Protein AF-A0A966XVJ7-F1 (afdb_monomer)

Secondary structure (DSSP, 8-state):
-HHHHHHHHHHHHHHHH-TTS-HHHHHHHHHHHHHHHTS--SS-----------SS--STTEEEEEE-TTS-EEETTTTEEPPTT-EEEE-TT--EEEEEEEETTEEEEEEEEETTSPPPPP-SPPTT-TT-EEEEEEEEEEE-SSTTTT-EEEEEE-SHHHHHHHHHHHHHHHHHHHH-TT--EEEEEEEEEEEEETTTEEEEEEEEEEEEEE-SS---------------------------------

Radius of gyration: 26.5 Å; Cα contacts (8 Å, |Δi|>4): 343; chains: 1; bounding box: 61×91×73 Å

Nearest PDB structures (foldseek):
  8gw5-assembly1_A-2  TM=2.729E-01  e=1.015E-01  Staphylococcus aureus subsp. aureus ED98
  7r4w-assembly1_A  TM=3.290E-01  e=3.419E-01  Fervidobacterium gondwanense
  7f5y-assembly1_B-2  TM=2.529E-01  e=7.006E-01  Mycobacterium tuberculosis H37Rv
  2fxq-assembly1_A-2  TM=2.104E-01  e=5.618E-01  Thermus aquaticus
  4ubf-assembly2_D  TM=2.426E-01  e=1.694E+00  Homo sapiens

Sequence (250 aa):
MIAGAVINALATAIAEATGKLSEQKKIAAIAYAGRVIGEHHAQDEVQSNQIKLESAAGPAGIVILKMDRTGHWVFGADQTEVEDGSTWAVNPFSFVHGFIAWGDGEVLGEKMASVSSPLPELDAAPPGAKKGWETQVGMSLKCMSGEDEGMEARFTTTSVGGKRAVQELAVAIAAQVDKDQGAPVPIVTLGQEHYQHKSYGRIFTPAFGVVEWVSLTAEAAPAAVEAPAAATPPNAPDAPAAGRRRRAAA

Mean predicted aligned error: 16.03 Å

Structure (mmCIF, N/CA/C/O backbone):
data_AF-A0A966XVJ7-F1
#
_entry.id   AF-A0A966XVJ7-F1
#
loop_
_atom_site.group_PDB
_atom_site.id
_atom_site.type_symbol
_atom_site.label_atom_id
_atom_site.label_alt_id
_atom_site.label_comp_id
_atom_site.label_asym_id
_atom_site.label_entity_id
_atom_site.label_seq_id
_atom_site.pdbx_PDB_ins_code
_atom_site.Cartn_x
_atom_site.Cartn_y
_atom_site.Cartn_z
_atom_site.occupancy
_atom_site.B_iso_or_equiv
_atom_site.auth_seq_id
_atom_site.auth_comp_id
_atom_site.auth_asym_id
_atom_site.auth_atom_id
_atom_site.pdbx_PDB_model_num
ATOM 1 N N . MET A 1 1 ? -2.100 34.723 -4.823 1.00 41.56 1 MET A N 1
ATOM 2 C CA . MET A 1 1 ? -2.900 34.306 -6.001 1.00 41.56 1 MET A CA 1
ATOM 3 C C . MET A 1 1 ? -2.642 32.863 -6.460 1.00 41.56 1 MET A C 1
ATOM 5 O O . MET A 1 1 ? -3.463 32.347 -7.200 1.00 41.56 1 MET A O 1
ATOM 9 N N . ILE A 1 2 ? -1.584 32.180 -5.992 1.00 41.50 2 ILE A N 1
ATOM 10 C CA . ILE A 1 2 ? -1.228 30.808 -6.422 1.00 41.50 2 ILE A CA 1
ATOM 11 C C . ILE A 1 2 ? -2.138 29.728 -5.793 1.00 41.50 2 ILE A C 1
ATOM 13 O O . ILE A 1 2 ? -2.476 28.753 -6.454 1.00 41.50 2 ILE A O 1
ATOM 17 N N . ALA A 1 3 ? -2.643 29.945 -4.571 1.00 37.38 3 ALA A N 1
ATOM 18 C CA . ALA A 1 3 ? -3.522 28.993 -3.879 1.00 37.38 3 ALA A CA 1
ATOM 19 C C . ALA A 1 3 ? -4.853 28.716 -4.615 1.00 37.38 3 ALA A C 1
ATOM 21 O O . ALA A 1 3 ? -5.309 27.580 -4.655 1.00 37.38 3 ALA A O 1
ATOM 22 N N . GLY A 1 4 ? -5.453 29.725 -5.260 1.00 30.88 4 GLY A N 1
ATOM 23 C CA . GLY A 1 4 ? -6.735 29.560 -5.962 1.00 30.88 4 GLY A CA 1
ATOM 24 C C . GLY A 1 4 ? -6.642 28.723 -7.244 1.00 30.88 4 GLY A C 1
ATOM 25 O O . GLY A 1 4 ? -7.579 28.005 -7.580 1.00 30.88 4 GLY A O 1
ATOM 26 N N . ALA A 1 5 ? -5.501 28.772 -7.939 1.00 39.16 5 ALA A N 1
ATOM 27 C CA . ALA A 1 5 ? -5.281 28.006 -9.166 1.00 39.16 5 ALA A CA 1
ATOM 28 C C . ALA A 1 5 ? -5.022 26.517 -8.878 1.00 39.16 5 ALA A C 1
ATOM 30 O O . ALA A 1 5 ? -5.528 25.656 -9.594 1.00 39.16 5 ALA A O 1
ATOM 31 N N . VAL A 1 6 ? -4.303 26.217 -7.791 1.00 42.16 6 VAL A N 1
ATOM 32 C CA . VAL A 1 6 ? -4.022 24.842 -7.346 1.00 42.16 6 VAL A CA 1
ATOM 33 C C . VAL A 1 6 ? -5.297 24.154 -6.846 1.00 42.16 6 VAL A C 1
ATOM 35 O O . VAL A 1 6 ? -5.549 23.006 -7.202 1.00 42.16 6 VAL A O 1
ATOM 38 N N . ILE A 1 7 ? -6.155 24.876 -6.115 1.00 43.59 7 ILE A N 1
ATOM 39 C CA . ILE A 1 7 ? -7.454 24.359 -5.653 1.00 43.59 7 ILE A CA 1
ATOM 40 C C . ILE A 1 7 ? -8.378 24.040 -6.841 1.00 43.59 7 ILE A C 1
ATOM 42 O O . ILE A 1 7 ? -8.997 22.978 -6.862 1.00 43.59 7 ILE A O 1
ATOM 46 N N . ASN A 1 8 ? -8.425 24.898 -7.868 1.00 39.88 8 ASN A N 1
ATOM 47 C CA . ASN A 1 8 ? -9.234 24.644 -9.068 1.00 39.88 8 ASN A CA 1
ATOM 48 C C . ASN A 1 8 ? -8.703 23.481 -9.924 1.00 39.88 8 ASN A C 1
ATOM 50 O O . ASN A 1 8 ? -9.496 22.717 -10.477 1.00 39.88 8 ASN A O 1
ATOM 54 N N . ALA A 1 9 ? -7.381 23.314 -10.027 1.00 44.97 9 ALA A N 1
ATOM 55 C CA . ALA A 1 9 ? -6.779 22.207 -10.771 1.00 44.97 9 ALA A CA 1
ATOM 56 C C . ALA A 1 9 ? -7.036 20.851 -10.087 1.00 44.97 9 ALA A C 1
ATOM 58 O O . ALA A 1 9 ? -7.411 19.886 -10.753 1.00 44.97 9 ALA A O 1
ATOM 59 N N . LEU A 1 10 ? -6.932 20.799 -8.754 1.00 44.16 10 LEU A N 1
ATOM 60 C CA . LEU A 1 10 ? -7.240 19.601 -7.968 1.00 44.16 10 LEU A CA 1
ATOM 61 C C . LEU A 1 10 ? -8.744 19.268 -8.005 1.00 44.16 10 LEU A C 1
ATOM 63 O O . LEU A 1 10 ? -9.119 18.107 -8.153 1.00 44.16 10 LEU A O 1
ATOM 67 N N . ALA A 1 11 ? -9.610 20.289 -7.956 1.00 44.88 11 ALA A N 1
ATOM 68 C CA . ALA A 1 11 ? -11.060 20.129 -8.088 1.00 44.88 11 ALA A CA 1
ATOM 69 C C . ALA A 1 11 ? -11.467 19.565 -9.461 1.00 44.88 11 ALA A C 1
ATOM 71 O O . ALA A 1 11 ? -12.365 18.727 -9.543 1.00 44.88 11 ALA A O 1
ATOM 72 N N . THR A 1 12 ? -10.775 19.976 -10.528 1.00 47.06 12 THR A N 1
ATOM 73 C CA . THR A 1 12 ? -11.021 19.482 -11.892 1.00 47.06 12 THR A CA 1
ATOM 74 C C . THR A 1 12 ? -10.560 18.029 -12.044 1.00 47.06 12 THR A C 1
ATOM 76 O O . THR A 1 12 ? -11.317 17.203 -12.548 1.00 47.06 12 THR A O 1
ATOM 79 N N . ALA A 1 13 ? -9.386 17.678 -11.506 1.00 47.84 13 ALA A N 1
ATOM 80 C CA . ALA A 1 13 ? -8.859 16.311 -11.544 1.00 47.84 13 ALA A CA 1
ATOM 81 C C . ALA A 1 13 ? -9.715 15.313 -10.736 1.00 47.84 13 ALA A C 1
ATOM 83 O O . ALA A 1 13 ? -9.946 14.185 -11.172 1.00 47.84 13 ALA A O 1
ATOM 84 N N . ILE A 1 14 ? -10.250 15.732 -9.583 1.00 46.00 14 ILE A N 1
ATOM 85 C CA . ILE A 1 14 ? -11.166 14.911 -8.774 1.00 46.00 14 ILE A CA 1
ATOM 86 C C . ILE A 1 14 ? -12.531 14.768 -9.469 1.00 46.00 14 ILE A C 1
ATOM 88 O O . ILE A 1 14 ? -13.118 13.683 -9.447 1.00 46.00 14 ILE A O 1
ATOM 92 N N . ALA A 1 15 ? -13.031 15.819 -10.130 1.00 46.06 15 ALA A N 1
ATOM 93 C CA . ALA A 1 15 ? -14.283 15.774 -10.888 1.00 46.06 15 ALA A CA 1
ATOM 94 C C . ALA A 1 15 ? -14.194 14.877 -12.137 1.00 46.06 15 ALA A C 1
ATOM 96 O O . ALA A 1 15 ? -15.144 14.146 -12.422 1.00 46.06 15 ALA A O 1
ATOM 97 N N . GLU A 1 16 ? -13.057 14.879 -12.840 1.00 50.81 16 GLU A N 1
ATOM 98 C CA . GLU A 1 16 ? -12.793 13.985 -13.977 1.00 50.81 16 GLU A CA 1
ATOM 99 C C . GLU A 1 16 ? -12.610 12.523 -13.538 1.00 50.81 16 GLU A C 1
ATOM 101 O O . GLU A 1 16 ? -13.075 11.609 -14.221 1.00 50.81 16 GLU A O 1
ATOM 106 N N . ALA A 1 17 ? -12.025 12.282 -12.359 1.00 44.97 17 ALA A N 1
ATOM 107 C CA . ALA A 1 17 ? -11.869 10.939 -11.795 1.00 44.97 17 ALA A CA 1
ATOM 108 C C . ALA A 1 17 ? -13.174 10.350 -11.214 1.00 44.97 17 ALA A C 1
ATOM 110 O O . ALA A 1 17 ? -13.291 9.133 -11.062 1.00 44.97 17 ALA A O 1
ATOM 111 N N . THR A 1 18 ? -14.179 11.182 -10.908 1.00 53.44 18 THR A N 1
ATOM 112 C CA . THR A 1 18 ? -15.426 10.768 -10.237 1.00 53.44 18 THR A CA 1
ATOM 113 C C . THR A 1 18 ? -16.676 11.088 -11.061 1.00 53.44 18 THR A C 1
ATOM 115 O O . THR A 1 18 ? -17.601 11.767 -10.616 1.00 53.44 18 THR A O 1
ATOM 118 N N . GLY A 1 19 ? -16.776 10.513 -12.262 1.00 44.00 19 GLY A N 1
ATOM 119 C CA . GLY A 1 19 ? -17.915 10.688 -13.182 1.00 44.00 19 GLY A CA 1
ATOM 120 C C . GLY A 1 19 ? -19.303 10.221 -12.689 1.00 44.00 19 GLY A C 1
ATOM 121 O O . GLY A 1 19 ? -20.222 10.113 -13.496 1.00 44.00 19 GLY A O 1
ATOM 122 N N . LYS A 1 20 ? -19.485 9.907 -11.397 1.00 49.31 20 LYS A N 1
ATOM 123 C CA . LYS A 1 20 ? -20.753 9.429 -10.807 1.00 49.31 20 LYS A CA 1
ATOM 124 C C . LYS A 1 20 ? -21.111 10.030 -9.437 1.00 49.31 20 LYS A C 1
ATOM 126 O O . LYS A 1 20 ? -22.100 9.601 -8.845 1.00 49.31 20 LYS A O 1
ATOM 131 N N . LEU A 1 21 ? -20.356 10.998 -8.909 1.00 55.16 21 LEU A N 1
ATOM 132 C CA . LEU A 1 21 ? -20.742 11.681 -7.665 1.00 55.16 21 LEU A CA 1
ATOM 133 C C . LEU A 1 21 ? -21.692 12.850 -7.953 1.00 55.16 21 LEU A C 1
ATOM 135 O O . LEU A 1 21 ? -21.481 13.619 -8.890 1.00 55.16 21 LEU A O 1
ATOM 139 N N . SER A 1 22 ? -22.731 12.998 -7.128 1.00 57.25 22 SER A N 1
ATOM 140 C CA . SER A 1 22 ? -23.606 14.171 -7.169 1.00 57.25 22 SER A CA 1
ATOM 141 C C . SER A 1 22 ? -22.822 15.445 -6.830 1.00 57.25 22 SER A C 1
ATOM 143 O O . SER A 1 22 ? -21.887 15.409 -6.032 1.00 57.25 22 SER A O 1
ATOM 145 N N . GLU A 1 23 ? -23.217 16.582 -7.410 1.00 49.94 23 GLU A N 1
ATOM 146 C CA . GLU A 1 23 ? -22.559 17.891 -7.219 1.00 49.94 23 GLU A CA 1
ATOM 147 C C . GLU A 1 23 ? -22.347 18.256 -5.740 1.00 49.94 23 GLU A C 1
ATOM 149 O O . GLU A 1 23 ? -21.290 18.746 -5.356 1.00 49.94 23 GLU A O 1
ATOM 154 N N . GLN A 1 24 ? -23.299 17.908 -4.870 1.00 48.38 24 GLN A N 1
ATOM 155 C CA . GLN A 1 24 ? -23.179 18.138 -3.427 1.00 48.38 24 GLN A CA 1
ATOM 156 C C . GLN A 1 24 ? -22.035 17.342 -2.772 1.00 48.38 24 GLN A C 1
ATOM 158 O O . GLN A 1 24 ? -21.384 17.854 -1.865 1.00 48.38 24 GLN A O 1
ATOM 163 N N . LYS A 1 25 ? -21.739 16.125 -3.250 1.00 51.84 25 LYS A N 1
ATOM 164 C CA . LYS A 1 25 ? -20.626 15.304 -2.741 1.00 51.84 25 LYS A CA 1
ATOM 165 C C . LYS A 1 25 ? -19.267 15.808 -3.230 1.00 51.84 25 LYS A C 1
ATOM 167 O O . LYS A 1 25 ? -18.288 15.713 -2.500 1.00 51.84 25 LYS A O 1
ATOM 172 N N . LYS A 1 26 ? -19.213 16.399 -4.429 1.00 50.34 26 LYS A N 1
ATOM 173 C CA . LYS A 1 26 ? -18.002 17.059 -4.941 1.00 50.34 26 LYS A CA 1
ATOM 174 C C . LYS A 1 26 ? -17.661 18.302 -4.116 1.00 50.34 26 LYS A C 1
ATOM 176 O O . LYS A 1 26 ? -16.515 18.475 -3.721 1.00 50.34 26 LYS A O 1
ATOM 181 N N . ILE A 1 27 ? -18.667 19.123 -3.798 1.00 50.28 27 ILE A N 1
ATOM 182 C CA . ILE A 1 27 ? -18.504 20.327 -2.967 1.00 50.28 27 ILE A CA 1
ATOM 183 C C . ILE A 1 27 ? -18.030 19.961 -1.550 1.00 50.28 27 ILE A C 1
ATOM 185 O O . ILE A 1 27 ? -17.134 20.618 -1.024 1.00 50.28 27 ILE A O 1
ATOM 189 N N . ALA A 1 28 ? -18.574 18.893 -0.955 1.00 49.31 28 ALA A N 1
ATOM 190 C CA . ALA A 1 28 ? -18.150 18.407 0.360 1.00 49.31 28 ALA A CA 1
ATOM 191 C C . ALA A 1 28 ? -16.689 17.916 0.369 1.00 49.31 28 ALA A C 1
ATOM 193 O O . ALA A 1 28 ? -15.919 18.324 1.237 1.00 49.31 28 ALA A O 1
ATOM 194 N N . ALA A 1 29 ? -16.277 17.136 -0.638 1.00 47.84 29 ALA A N 1
ATOM 195 C CA . ALA A 1 29 ? -14.898 16.656 -0.770 1.00 47.84 29 ALA A CA 1
ATOM 196 C C . ALA A 1 29 ? -13.885 17.806 -0.943 1.00 47.84 29 ALA A C 1
ATOM 198 O O . ALA A 1 29 ? -12.810 17.790 -0.343 1.00 47.84 29 ALA A O 1
ATOM 199 N N . ILE A 1 30 ? -14.246 18.840 -1.713 1.00 52.28 30 ILE A N 1
ATOM 200 C CA . ILE A 1 30 ? -13.418 20.041 -1.906 1.00 52.28 30 ILE A CA 1
ATOM 201 C C . ILE A 1 30 ? -13.303 20.846 -0.601 1.00 52.28 30 ILE A C 1
ATOM 203 O O . ILE A 1 30 ? -12.211 21.285 -0.238 1.00 52.28 30 ILE A O 1
ATOM 207 N N . ALA A 1 31 ? -14.409 21.022 0.130 1.00 44.44 31 ALA A N 1
ATOM 208 C CA . ALA A 1 31 ? 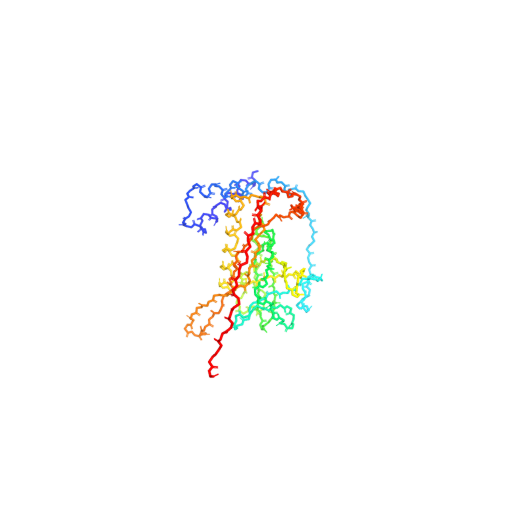-14.418 21.742 1.402 1.00 44.44 31 ALA A CA 1
ATOM 209 C C . ALA A 1 31 ? -13.621 21.013 2.500 1.00 44.44 31 ALA A C 1
ATOM 211 O O . ALA A 1 31 ? -12.942 21.660 3.298 1.00 44.44 31 ALA A O 1
ATOM 212 N N . TYR A 1 32 ? -13.667 19.677 2.519 1.00 47.81 32 TYR A N 1
ATOM 213 C CA . TYR A 1 32 ? -12.896 18.849 3.445 1.00 47.81 32 TYR A CA 1
ATOM 214 C C . TYR A 1 32 ? -11.388 18.922 3.153 1.00 47.81 32 TYR A C 1
ATOM 216 O O . TYR A 1 32 ? -10.607 19.240 4.050 1.00 47.81 32 TYR A O 1
ATOM 224 N N . ALA A 1 33 ? -10.980 18.759 1.888 1.00 48.75 33 ALA A N 1
ATOM 225 C CA . ALA A 1 33 ? -9.581 18.900 1.476 1.00 48.75 33 ALA A CA 1
ATOM 226 C C . ALA A 1 33 ? -9.012 20.292 1.812 1.00 48.75 33 ALA A C 1
ATOM 228 O O . ALA A 1 33 ? -7.888 20.406 2.294 1.00 48.75 33 ALA A O 1
ATOM 229 N N . GLY A 1 34 ? -9.807 21.354 1.634 1.00 38.69 34 GLY A N 1
ATOM 230 C CA . GLY A 1 34 ? -9.413 22.716 2.002 1.00 38.69 34 GLY A CA 1
ATOM 231 C C . GLY A 1 34 ? -9.230 22.936 3.510 1.00 38.69 34 GLY A C 1
ATOM 232 O O . GLY A 1 34 ? -8.365 23.715 3.902 1.00 38.69 34 GLY A O 1
ATOM 233 N N . ARG A 1 35 ? -10.004 22.245 4.361 1.00 39.25 35 ARG A N 1
ATOM 234 C CA . ARG A 1 35 ? -9.901 22.352 5.827 1.00 39.25 35 ARG A CA 1
ATOM 235 C C . ARG A 1 35 ? -8.673 21.612 6.371 1.00 39.25 35 ARG A C 1
ATOM 237 O O . ARG A 1 35 ? -7.982 22.160 7.219 1.00 39.25 35 ARG A O 1
ATOM 244 N N . VAL A 1 36 ? -8.358 20.431 5.836 1.00 38.91 36 VAL A N 1
ATOM 245 C CA . VAL A 1 36 ? -7.202 19.615 6.266 1.00 38.91 36 VAL A CA 1
ATOM 246 C C . VAL A 1 36 ? -5.858 20.272 5.909 1.00 38.91 36 VAL A C 1
ATOM 248 O O . VAL A 1 36 ? -4.889 20.152 6.652 1.00 38.91 36 VAL A O 1
ATOM 251 N N . ILE A 1 37 ? -5.798 21.038 4.813 1.00 43.53 37 ILE A N 1
ATOM 252 C CA . ILE A 1 37 ? -4.587 21.772 4.394 1.00 43.53 37 ILE A CA 1
ATOM 253 C C . ILE A 1 37 ? -4.315 23.005 5.288 1.00 43.53 37 ILE A C 1
ATOM 255 O O . ILE A 1 37 ? -3.180 23.474 5.365 1.00 43.53 37 ILE A O 1
ATOM 259 N N . GLY A 1 38 ? -5.330 23.527 5.988 1.00 32.88 38 GLY A N 1
ATOM 260 C CA . GLY A 1 38 ? -5.234 24.760 6.778 1.00 32.88 38 GLY A CA 1
ATOM 261 C C . GLY A 1 38 ? -4.523 24.642 8.133 1.00 32.88 38 GLY A C 1
ATOM 262 O O . GLY A 1 38 ? -4.110 25.668 8.666 1.00 32.88 38 GLY A O 1
ATOM 263 N N . GLU A 1 39 ? -4.353 23.435 8.682 1.00 34.16 39 GLU A N 1
ATOM 264 C CA . GLU A 1 39 ? -3.853 23.240 10.060 1.00 34.16 39 GLU A CA 1
ATOM 265 C C . GLU A 1 39 ? -2.431 22.660 10.164 1.00 34.16 39 GLU A C 1
ATOM 267 O O . GLU A 1 39 ? -1.855 22.677 11.246 1.00 34.16 39 GLU A O 1
ATOM 272 N N . HIS A 1 40 ? -1.804 22.240 9.059 1.00 35.41 40 HIS A N 1
ATOM 273 C CA . HIS A 1 40 ? -0.463 21.623 9.078 1.00 35.41 40 HIS A CA 1
ATOM 274 C C . HIS A 1 40 ? 0.646 22.450 8.407 1.00 35.41 40 HIS A C 1
ATOM 276 O O . HIS A 1 40 ? 1.717 21.937 8.088 1.00 35.41 40 HIS A O 1
ATOM 282 N N . HIS A 1 41 ? 0.433 23.753 8.212 1.00 34.84 41 HIS A N 1
ATOM 283 C CA . HIS A 1 41 ? 1.421 24.631 7.582 1.00 34.84 41 HIS A CA 1
ATOM 284 C C . HIS A 1 41 ? 2.482 25.147 8.579 1.00 34.84 41 HIS A C 1
ATOM 286 O O . HIS A 1 41 ? 2.665 26.352 8.731 1.00 34.84 41 HIS A O 1
ATOM 292 N N . ALA A 1 42 ? 3.189 24.242 9.258 1.00 33.16 42 ALA A N 1
ATOM 293 C CA . ALA A 1 42 ? 4.476 24.519 9.896 1.00 33.16 42 ALA A CA 1
ATOM 294 C C . ALA A 1 42 ? 5.229 23.203 10.149 1.00 33.16 42 ALA A C 1
ATOM 296 O O . ALA A 1 42 ? 4.709 22.341 10.846 1.00 33.16 42 ALA A O 1
ATOM 297 N N . GLN A 1 43 ? 6.465 23.125 9.639 1.00 30.22 43 GLN A N 1
ATOM 298 C CA . GLN A 1 43 ? 7.474 22.070 9.858 1.00 30.22 43 GLN A CA 1
ATOM 299 C C . GLN A 1 43 ? 7.326 20.822 8.973 1.00 30.22 43 GLN A C 1
ATOM 301 O O . GLN A 1 43 ? 6.654 19.860 9.313 1.00 30.22 43 GLN A O 1
ATOM 306 N N . ASP A 1 44 ? 7.950 20.848 7.795 1.00 28.58 44 ASP A N 1
ATOM 307 C CA . ASP A 1 44 ? 9.275 20.237 7.621 1.00 28.58 44 ASP A CA 1
ATOM 308 C C . ASP A 1 44 ? 9.697 20.343 6.152 1.00 28.58 44 ASP A C 1
ATOM 310 O O . ASP A 1 44 ? 9.189 19.673 5.254 1.00 28.58 44 ASP A O 1
ATOM 314 N N . GLU A 1 45 ? 10.636 21.254 5.915 1.00 28.03 45 GLU A N 1
ATOM 315 C CA . GLU A 1 45 ? 11.383 21.361 4.672 1.00 28.03 45 GLU A CA 1
ATOM 316 C C . GLU A 1 45 ? 12.728 20.649 4.876 1.00 28.03 45 GLU A C 1
ATOM 318 O O . GLU A 1 45 ? 13.362 20.801 5.920 1.00 28.03 45 GLU A O 1
ATOM 323 N N . VAL A 1 46 ? 13.184 19.960 3.826 1.00 30.45 46 VAL A N 1
ATOM 324 C CA . VAL A 1 46 ? 14.516 19.355 3.642 1.00 30.45 46 VAL A CA 1
ATOM 325 C C . VAL A 1 46 ? 14.702 17.952 4.238 1.00 30.45 46 VAL A C 1
ATOM 327 O O . VAL A 1 46 ? 14.902 17.786 5.431 1.00 30.45 46 VAL A O 1
ATOM 330 N N . GLN A 1 47 ? 14.778 16.949 3.355 1.00 26.66 47 GLN A N 1
ATOM 331 C CA . GLN A 1 47 ? 15.973 16.107 3.149 1.00 26.66 47 GLN A CA 1
ATOM 332 C C . GLN A 1 47 ? 15.726 15.198 1.933 1.00 26.66 47 GLN A C 1
ATOM 334 O O . GLN A 1 47 ? 15.074 14.158 1.999 1.00 26.66 47 GLN A O 1
ATOM 339 N N . SER A 1 48 ? 16.257 15.641 0.796 1.00 31.20 48 SER A N 1
ATOM 340 C CA . SER A 1 48 ? 16.417 14.842 -0.413 1.00 31.20 48 SER A CA 1
ATOM 341 C C . SER A 1 48 ? 17.712 14.031 -0.338 1.00 31.20 48 SER A C 1
ATOM 343 O O . SER A 1 48 ? 18.736 14.559 0.092 1.00 31.20 48 SER A O 1
ATOM 345 N N . ASN A 1 49 ? 17.659 12.833 -0.926 1.00 26.31 49 ASN A N 1
ATOM 346 C CA . ASN A 1 49 ? 18.741 12.054 -1.548 1.00 26.31 49 ASN A CA 1
ATOM 347 C C . ASN A 1 49 ? 19.247 10.782 -0.839 1.00 26.31 49 ASN A C 1
ATOM 349 O O . ASN A 1 49 ? 19.806 10.808 0.248 1.00 26.31 49 ASN A O 1
ATOM 353 N N . GLN A 1 50 ? 19.188 9.715 -1.652 1.00 31.44 50 GLN A N 1
ATOM 354 C CA . GLN A 1 50 ? 19.954 8.462 -1.653 1.00 31.44 50 GLN A CA 1
ATOM 355 C C . GLN A 1 50 ? 19.560 7.363 -0.659 1.00 31.44 50 GLN A C 1
ATOM 357 O O . GLN A 1 50 ? 20.016 7.334 0.477 1.00 31.44 50 GLN A O 1
ATOM 362 N N . ILE A 1 51 ? 18.864 6.339 -1.173 1.00 38.06 51 ILE A N 1
ATOM 363 C CA . ILE A 1 51 ? 18.915 4.979 -0.620 1.00 38.06 51 ILE A CA 1
ATOM 364 C C . ILE A 1 51 ? 19.232 4.004 -1.759 1.00 38.06 51 ILE A C 1
ATOM 366 O O . ILE A 1 51 ? 18.475 3.859 -2.716 1.00 38.06 51 ILE A O 1
ATOM 370 N N . LYS A 1 52 ? 20.406 3.374 -1.651 1.00 28.41 52 LYS A N 1
ATOM 371 C CA . LYS A 1 52 ? 20.803 2.180 -2.403 1.00 28.41 52 LYS A CA 1
ATOM 372 C C . LYS A 1 52 ? 19.920 1.018 -1.947 1.00 28.41 52 LYS A C 1
ATOM 374 O O . LYS A 1 52 ? 19.845 0.765 -0.749 1.00 28.41 52 LYS A O 1
ATOM 379 N N . LEU A 1 53 ? 19.282 0.323 -2.884 1.00 37.91 53 LEU A N 1
ATOM 380 C CA . LEU A 1 53 ? 18.467 -0.852 -2.585 1.00 37.91 53 LEU A CA 1
ATOM 381 C C . LEU A 1 53 ? 19.354 -2.108 -2.564 1.00 37.91 53 LEU A C 1
ATOM 383 O O . LEU A 1 53 ? 19.569 -2.751 -3.585 1.00 37.91 53 LEU A O 1
ATOM 387 N N . GLU A 1 54 ? 19.859 -2.449 -1.383 1.00 35.16 54 GLU A N 1
ATOM 388 C CA . GLU A 1 54 ? 20.249 -3.815 -1.034 1.00 35.16 54 GLU A CA 1
ATOM 389 C C . GLU A 1 54 ? 19.446 -4.212 0.211 1.00 35.16 54 GLU A C 1
ATOM 391 O O . GLU A 1 54 ? 19.461 -3.518 1.223 1.00 35.16 54 GLU A O 1
ATOM 396 N N . SER A 1 55 ? 18.755 -5.349 0.108 1.00 34.41 55 SER A N 1
ATOM 397 C CA . SER A 1 55 ? 17.826 -5.938 1.080 1.00 34.41 55 SER A CA 1
ATOM 398 C C . SER A 1 55 ? 16.451 -5.267 1.203 1.00 34.41 55 SER A C 1
ATOM 400 O O . SER A 1 55 ? 16.307 -4.072 1.436 1.00 34.41 55 SER A O 1
ATOM 402 N N . ALA A 1 56 ? 15.414 -6.094 1.081 1.00 39.28 56 ALA A N 1
ATOM 403 C CA . ALA A 1 56 ? 14.007 -5.788 1.312 1.00 39.28 56 ALA A CA 1
ATOM 404 C C . ALA A 1 56 ? 13.702 -5.565 2.809 1.00 39.28 56 ALA A C 1
ATOM 406 O O . ALA A 1 56 ? 12.812 -6.198 3.374 1.00 39.28 56 ALA A O 1
ATOM 407 N N . ALA A 1 57 ? 14.450 -4.675 3.455 1.00 35.81 57 ALA A N 1
ATOM 408 C CA . ALA A 1 57 ? 14.133 -4.134 4.763 1.00 35.81 57 ALA A CA 1
ATOM 409 C C . ALA A 1 57 ? 13.794 -2.657 4.555 1.00 35.81 57 ALA A C 1
ATOM 411 O O . ALA A 1 57 ? 14.611 -1.895 4.037 1.00 35.81 57 ALA A O 1
ATOM 412 N N . GLY A 1 58 ? 12.572 -2.259 4.914 1.00 42.88 58 GLY A N 1
ATOM 413 C CA . GLY A 1 58 ? 12.237 -0.845 5.038 1.00 42.88 58 GLY A CA 1
ATOM 414 C C . GLY A 1 58 ? 13.093 -0.173 6.124 1.00 42.88 58 GLY A C 1
ATOM 415 O O . GLY A 1 58 ? 14.061 -0.760 6.618 1.00 42.88 58 GLY A O 1
ATOM 416 N N . PRO A 1 59 ? 12.742 1.053 6.550 1.00 47.69 59 PRO A N 1
ATOM 417 C CA . PRO A 1 59 ? 13.274 1.616 7.792 1.00 47.69 59 PRO A CA 1
ATOM 418 C C . PRO A 1 59 ? 13.274 0.533 8.880 1.00 47.69 59 PRO A C 1
ATOM 420 O O . PRO A 1 59 ? 12.292 -0.205 8.972 1.00 47.69 59 PRO A O 1
ATOM 423 N N . ALA A 1 60 ? 14.375 0.379 9.625 1.00 50.06 60 ALA A N 1
ATOM 424 C CA . ALA A 1 60 ? 14.559 -0.722 10.572 1.00 50.06 60 ALA A CA 1
ATOM 425 C C . ALA A 1 60 ? 13.290 -0.933 11.424 1.00 50.06 60 ALA A C 1
ATOM 427 O O . ALA A 1 60 ? 12.944 -0.072 12.227 1.00 50.06 60 ALA A O 1
ATOM 428 N N . GLY A 1 61 ? 12.581 -2.045 11.193 1.00 73.88 61 GLY A N 1
ATOM 429 C CA . GLY A 1 61 ? 11.303 -2.360 11.846 1.00 73.88 61 GLY A CA 1
ATOM 430 C C . GLY A 1 61 ? 10.062 -2.425 10.941 1.00 73.88 61 GLY A C 1
ATOM 431 O O . GLY A 1 61 ? 9.040 -2.908 11.412 1.00 73.88 61 GLY A O 1
ATOM 432 N N . ILE A 1 62 ? 10.129 -2.012 9.665 1.00 88.06 62 ILE A N 1
ATOM 433 C CA . ILE A 1 62 ? 8.993 -2.102 8.723 1.00 88.06 62 ILE A CA 1
ATOM 434 C C . ILE A 1 62 ? 9.240 -3.186 7.666 1.00 88.06 62 ILE A C 1
ATOM 436 O O . ILE A 1 62 ? 10.158 -3.073 6.844 1.00 88.06 62 ILE A O 1
ATOM 440 N N . VAL A 1 63 ? 8.391 -4.217 7.645 1.00 93.75 63 VAL A N 1
ATOM 441 C CA . VAL A 1 63 ? 8.443 -5.300 6.648 1.00 93.75 63 VAL A CA 1
ATOM 442 C C . VAL A 1 63 ? 7.674 -4.941 5.374 1.00 93.75 63 VAL A C 1
ATOM 444 O O . VAL A 1 63 ? 6.755 -4.123 5.378 1.00 93.75 63 VAL A O 1
ATOM 447 N N . ILE A 1 64 ? 8.027 -5.561 4.248 1.00 93.06 64 ILE A N 1
ATOM 448 C CA . ILE A 1 64 ? 7.239 -5.435 3.015 1.00 93.06 64 ILE A CA 1
ATOM 449 C C . ILE A 1 64 ? 6.149 -6.496 3.036 1.00 93.06 64 ILE A C 1
ATOM 451 O O . ILE A 1 64 ? 6.471 -7.680 3.046 1.00 93.06 64 ILE A O 1
ATOM 455 N N . LEU A 1 65 ? 4.888 -6.069 2.992 1.00 95.88 65 LEU A N 1
ATOM 456 C CA . LEU A 1 65 ? 3.738 -6.946 2.796 1.00 95.88 65 LEU A CA 1
ATOM 457 C C . LEU A 1 65 ? 3.419 -7.043 1.302 1.00 95.88 65 LEU A C 1
ATOM 459 O O . LEU A 1 65 ? 3.321 -6.031 0.602 1.00 95.88 65 LEU A O 1
ATOM 463 N N . LYS A 1 66 ? 3.204 -8.261 0.815 1.00 94.19 66 LYS A N 1
ATOM 464 C CA . LYS A 1 66 ? 2.768 -8.533 -0.556 1.00 94.19 66 LYS A CA 1
ATOM 465 C C . LYS A 1 66 ? 1.795 -9.707 -0.580 1.00 94.19 66 LYS A C 1
ATOM 467 O O . LYS A 1 66 ? 1.719 -10.487 0.358 1.00 94.19 66 LYS A O 1
ATOM 472 N N . MET A 1 67 ? 1.094 -9.850 -1.694 1.00 93.25 67 MET A N 1
ATOM 473 C CA . MET A 1 67 ? 0.336 -11.057 -2.000 1.00 93.25 67 MET A CA 1
ATOM 474 C C . MET A 1 67 ? 1.059 -11.802 -3.120 1.00 93.25 67 MET A C 1
ATOM 476 O O . MET A 1 67 ? 1.475 -11.190 -4.113 1.00 93.25 67 MET A O 1
ATOM 480 N N . ASP A 1 68 ? 1.260 -13.101 -2.946 1.00 90.06 68 ASP A N 1
ATOM 481 C CA . ASP A 1 68 ? 1.913 -13.934 -3.945 1.00 90.06 68 ASP A CA 1
ATOM 482 C C . ASP A 1 68 ? 0.965 -14.304 -5.106 1.00 90.06 68 ASP A C 1
ATOM 484 O O . ASP A 1 68 ? -0.179 -13.855 -5.201 1.00 90.06 68 ASP A O 1
ATOM 488 N N . ARG A 1 69 ? 1.453 -15.111 -6.054 1.00 85.00 69 ARG A N 1
ATOM 489 C CA . ARG A 1 69 ? 0.658 -15.510 -7.231 1.00 85.00 69 ARG A CA 1
ATOM 490 C C . ARG A 1 69 ? -0.415 -16.551 -6.919 1.00 85.00 69 ARG A C 1
ATOM 492 O O . ARG A 1 69 ? -1.284 -16.772 -7.759 1.00 85.00 69 ARG A O 1
ATOM 499 N N . THR A 1 70 ? -0.320 -17.210 -5.773 1.00 88.06 70 THR A N 1
ATOM 500 C CA . THR A 1 70 ? -1.299 -18.173 -5.262 1.00 88.06 70 THR A CA 1
ATOM 501 C C . THR A 1 70 ? -2.357 -17.511 -4.391 1.00 88.06 70 THR A C 1
ATOM 503 O O . THR A 1 70 ? -3.369 -18.146 -4.102 1.00 88.06 70 THR A O 1
ATOM 506 N N . GLY A 1 71 ? -2.163 -16.228 -4.072 1.00 88.44 71 GLY A N 1
ATOM 507 C CA . GLY A 1 71 ? -3.115 -15.431 -3.329 1.00 88.44 71 GLY A CA 1
ATOM 508 C C . GLY A 1 71 ? -2.895 -15.424 -1.815 1.00 88.44 71 GLY A C 1
ATOM 509 O O . GLY A 1 71 ? -3.732 -14.918 -1.071 1.00 88.44 71 GLY A O 1
ATOM 510 N N . HIS A 1 72 ? -1.760 -15.955 -1.358 1.00 93.31 72 HIS A N 1
ATOM 511 C CA . HIS A 1 72 ? -1.359 -15.890 0.042 1.00 93.31 72 HIS A CA 1
ATOM 512 C C . HIS A 1 72 ? -0.716 -14.538 0.337 1.00 93.31 72 HIS A C 1
ATOM 514 O O . HIS A 1 72 ? 0.052 -13.998 -0.471 1.00 93.31 72 HIS A O 1
ATOM 520 N N . TRP A 1 73 ? -1.037 -13.988 1.504 1.00 96.69 73 TRP A N 1
ATOM 521 C CA . TRP A 1 73 ? -0.378 -12.803 2.030 1.00 96.69 73 TRP A CA 1
ATOM 522 C C . TRP A 1 73 ? 0.927 -13.215 2.688 1.00 96.69 73 TRP A C 1
ATOM 524 O O . TRP A 1 73 ? 0.945 -14.091 3.545 1.00 96.69 73 TRP A O 1
ATOM 534 N N . VAL A 1 74 ? 2.021 -12.587 2.271 1.00 95.56 74 VAL A N 1
ATOM 535 C CA . VAL A 1 74 ? 3.360 -12.888 2.771 1.00 95.56 74 VAL A CA 1
ATOM 536 C C . VAL A 1 74 ? 4.127 -11.605 3.055 1.00 95.56 74 VAL A C 1
ATOM 538 O O . VAL A 1 74 ? 3.920 -10.582 2.392 1.00 95.56 74 VAL A O 1
ATOM 541 N N . PHE A 1 75 ? 5.061 -11.660 3.996 1.00 94.19 75 PHE A N 1
ATOM 542 C CA . PHE A 1 75 ? 5.908 -10.528 4.343 1.00 94.19 75 PHE A CA 1
ATOM 543 C C . PHE A 1 75 ? 7.393 -10.885 4.446 1.00 94.19 75 PHE A C 1
ATOM 545 O O . PHE A 1 75 ? 7.786 -12.045 4.562 1.00 94.19 75 PHE A O 1
ATOM 552 N N . GLY A 1 76 ? 8.233 -9.852 4.373 1.00 88.44 76 GLY A N 1
ATOM 553 C CA . GLY A 1 76 ? 9.681 -9.977 4.531 1.00 88.44 76 GLY A CA 1
ATOM 554 C C . GLY A 1 76 ? 10.390 -10.670 3.360 1.00 88.44 76 GLY A C 1
ATOM 555 O O . GLY A 1 76 ? 9.789 -11.043 2.348 1.00 88.44 76 GLY A O 1
ATOM 556 N N . ALA A 1 77 ? 11.711 -10.807 3.489 1.00 83.38 77 ALA A N 1
ATOM 557 C CA . ALA A 1 77 ? 12.552 -11.446 2.476 1.00 83.38 77 ALA A CA 1
ATOM 558 C C . ALA A 1 77 ? 12.257 -12.950 2.345 1.00 83.38 77 ALA A C 1
ATOM 560 O O . ALA A 1 77 ? 12.258 -13.482 1.233 1.00 83.38 77 ALA A O 1
ATOM 561 N N . ASP A 1 78 ? 11.932 -13.594 3.466 1.00 88.31 78 ASP A N 1
ATOM 562 C CA . ASP A 1 78 ? 11.672 -15.033 3.548 1.00 88.31 78 ASP A CA 1
ATOM 563 C C . ASP A 1 78 ? 10.257 -15.426 3.098 1.00 88.31 78 ASP A C 1
ATOM 565 O O . ASP A 1 78 ? 9.957 -16.610 2.987 1.00 88.31 78 ASP A O 1
ATOM 569 N N . GLN A 1 79 ? 9.406 -14.446 2.760 1.00 90.25 79 GLN A N 1
ATOM 570 C CA . GLN A 1 79 ? 8.006 -14.662 2.374 1.00 90.25 79 GLN A CA 1
ATOM 571 C C . GLN A 1 79 ? 7.218 -15.422 3.444 1.00 90.25 79 GLN A C 1
ATOM 573 O O . GLN A 1 79 ? 6.460 -16.338 3.128 1.00 90.25 79 GLN A O 1
ATOM 578 N N . THR A 1 80 ? 7.401 -15.026 4.701 1.00 94.31 80 THR A N 1
ATOM 579 C CA . THR A 1 80 ? 6.632 -15.550 5.828 1.00 94.31 80 THR A CA 1
ATOM 580 C C . THR A 1 80 ? 5.151 -15.308 5.573 1.00 94.31 80 THR A C 1
ATOM 582 O O . THR A 1 80 ? 4.766 -14.185 5.247 1.00 94.31 80 THR A O 1
ATOM 585 N N . GLU A 1 81 ? 4.336 -16.357 5.663 1.00 95.44 81 GLU A N 1
ATOM 586 C CA . GLU A 1 81 ? 2.888 -16.251 5.484 1.00 95.44 81 GLU A CA 1
ATOM 587 C C . GLU A 1 81 ? 2.275 -15.485 6.656 1.00 95.44 81 GLU A C 1
ATOM 589 O O . GLU A 1 81 ? 2.646 -15.694 7.808 1.00 95.44 81 GLU A O 1
ATOM 594 N N . VAL A 1 82 ? 1.358 -14.571 6.347 1.00 96.06 82 VAL A N 1
ATOM 595 C CA . VAL A 1 82 ? 0.584 -13.858 7.361 1.00 96.06 82 VAL A CA 1
ATOM 596 C C . VAL A 1 82 ? -0.394 -14.828 8.017 1.00 96.06 82 VAL A C 1
ATOM 598 O O . VAL A 1 82 ? -1.071 -15.585 7.323 1.00 96.06 82 VAL A O 1
ATOM 601 N N . GLU A 1 83 ? -0.519 -14.757 9.342 1.00 94.81 83 GLU A N 1
ATOM 602 C CA . GLU A 1 83 ? -1.511 -15.535 10.082 1.00 94.81 83 GLU A CA 1
ATOM 603 C C . GLU A 1 83 ? -2.940 -15.284 9.564 1.00 94.81 83 GLU A C 1
ATOM 605 O O . GLU A 1 83 ? -3.384 -14.136 9.412 1.00 94.81 83 GLU A O 1
ATOM 610 N N . ASP A 1 84 ? -3.669 -16.373 9.305 1.00 93.06 84 ASP A N 1
ATOM 611 C CA . ASP A 1 84 ? -5.035 -16.316 8.788 1.00 93.06 84 ASP A CA 1
ATOM 612 C C . ASP A 1 84 ? -5.979 -15.638 9.788 1.00 93.06 84 ASP A C 1
ATOM 614 O O . ASP A 1 84 ? -5.979 -15.923 10.984 1.00 93.06 84 ASP A O 1
ATOM 618 N N . GLY A 1 85 ? -6.800 -14.715 9.291 1.00 92.88 85 GLY A N 1
ATOM 619 C CA . GLY A 1 85 ? -7.713 -13.931 10.123 1.00 92.88 85 GLY A CA 1
ATOM 620 C C . GLY A 1 85 ? -7.059 -12.843 10.986 1.00 92.88 85 GLY A C 1
ATOM 621 O O . GLY A 1 85 ? -7.790 -12.158 11.706 1.00 92.88 85 GLY A O 1
ATOM 622 N N . SER A 1 86 ? -5.739 -12.630 10.898 1.00 96.38 86 SER A N 1
ATOM 623 C CA . SER A 1 86 ? -5.075 -11.510 11.579 1.00 96.38 86 SER A CA 1
ATOM 624 C C . SER A 1 86 ? -5.669 -10.156 11.170 1.00 96.38 86 SER A C 1
ATOM 626 O O . S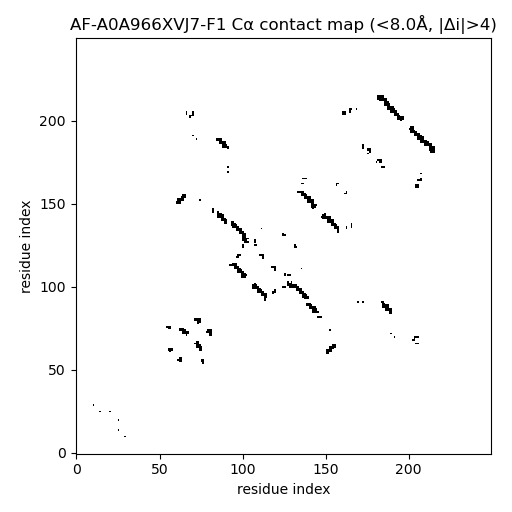ER A 1 86 ? -6.124 -9.934 10.040 1.00 96.38 86 SER A O 1
ATOM 628 N N . THR A 1 87 ? -5.671 -9.225 12.121 1.00 98.00 87 THR A N 1
ATOM 629 C CA . THR A 1 87 ? -6.261 -7.892 11.963 1.00 98.00 87 THR A CA 1
ATOM 630 C C . THR A 1 87 ? -5.187 -6.823 11.910 1.00 98.00 87 THR A C 1
ATOM 632 O O . THR A 1 87 ? -4.244 -6.852 12.694 1.00 98.00 87 THR A O 1
ATOM 635 N N . TRP A 1 88 ? -5.360 -5.836 11.039 1.00 97.88 88 TRP A N 1
ATOM 636 C CA . TRP A 1 88 ? -4.340 -4.845 10.723 1.00 97.88 88 TRP A CA 1
ATOM 637 C C . TRP A 1 88 ? -4.917 -3.435 10.755 1.00 97.88 88 TRP A C 1
ATOM 639 O O . TRP A 1 88 ? -5.885 -3.145 10.061 1.00 97.88 88 TRP A O 1
ATOM 649 N N . ALA A 1 89 ? -4.309 -2.534 11.519 1.00 97.25 89 ALA A N 1
ATOM 650 C CA . ALA A 1 89 ? -4.658 -1.120 11.495 1.00 97.25 89 ALA A CA 1
ATOM 651 C C . ALA A 1 89 ? -3.966 -0.437 10.314 1.00 97.25 89 ALA A C 1
ATOM 653 O O . ALA A 1 89 ? -2.737 -0.451 10.234 1.00 97.25 89 ALA A O 1
ATOM 654 N N . VAL A 1 90 ? -4.722 0.185 9.408 1.00 96.38 90 VAL A N 1
ATOM 655 C CA . VAL A 1 90 ? -4.151 0.946 8.283 1.00 96.38 90 VAL A CA 1
ATOM 656 C C . VAL A 1 90 ? -4.040 2.412 8.666 1.00 96.38 90 VAL A C 1
ATOM 658 O O . VAL A 1 90 ? -5.028 3.023 9.060 1.00 96.38 90 VAL A O 1
ATOM 661 N N . ASN A 1 91 ? -2.856 3.006 8.514 1.00 90.75 91 ASN A N 1
ATOM 662 C CA . ASN A 1 91 ? -2.651 4.416 8.840 1.00 90.75 91 ASN A CA 1
ATOM 663 C C . ASN A 1 91 ? -3.269 5.322 7.746 1.00 90.75 91 ASN A C 1
ATOM 665 O O . ASN A 1 91 ? -2.731 5.356 6.631 1.00 90.75 91 ASN A O 1
ATOM 669 N N . PRO A 1 92 ? -4.322 6.116 8.044 1.00 89.50 92 PRO A N 1
ATOM 670 C CA . PRO A 1 92 ? -5.003 6.972 7.064 1.00 89.50 92 PRO A CA 1
ATOM 671 C C . PRO A 1 92 ? -4.115 8.038 6.411 1.00 89.50 92 PRO A C 1
ATOM 673 O O . PRO A 1 92 ? -4.407 8.494 5.309 1.00 89.50 92 PRO A O 1
ATOM 676 N N . PHE A 1 93 ? -3.015 8.424 7.060 1.00 88.81 93 PHE A N 1
ATOM 677 C CA . PHE A 1 93 ? -2.083 9.440 6.561 1.00 88.81 93 PHE A CA 1
ATOM 678 C C . PHE A 1 93 ? -0.887 8.850 5.808 1.00 88.81 93 PHE A C 1
ATOM 680 O O . PHE A 1 93 ? -0.050 9.588 5.298 1.00 88.81 93 PHE A O 1
ATOM 687 N N . SER A 1 94 ? -0.791 7.521 5.730 1.00 90.31 94 SER A N 1
ATOM 688 C CA . SER A 1 94 ? 0.345 6.826 5.109 1.00 90.31 94 SER A CA 1
ATOM 689 C C . SER A 1 94 ? 0.174 6.551 3.615 1.00 90.31 94 SER A C 1
ATOM 691 O O . SER A 1 94 ? 1.057 5.953 2.995 1.00 90.31 94 SER A O 1
ATOM 693 N N . PHE A 1 95 ? -0.958 6.954 3.031 1.00 92.81 95 PHE A N 1
ATOM 694 C CA . PHE A 1 95 ? -1.226 6.727 1.619 1.00 92.81 95 PHE A CA 1
ATOM 695 C C . PHE A 1 95 ? -0.227 7.502 0.764 1.00 92.81 95 PHE A C 1
ATOM 697 O O . PHE A 1 95 ? -0.055 8.716 0.888 1.00 92.81 95 PHE A O 1
ATOM 704 N N . VAL A 1 96 ? 0.415 6.780 -0.145 1.00 93.81 96 VAL A N 1
ATOM 705 C CA . VAL A 1 96 ? 1.396 7.323 -1.076 1.00 93.81 96 VAL A CA 1
ATOM 706 C C . VAL A 1 96 ? 1.031 6.975 -2.509 1.00 93.81 96 VAL A C 1
ATOM 708 O O . VAL A 1 96 ? 0.439 5.932 -2.796 1.00 93.81 96 VAL A O 1
ATOM 711 N N . HIS A 1 97 ? 1.436 7.847 -3.419 1.00 92.75 97 HIS A N 1
ATOM 712 C CA . HIS A 1 97 ? 1.257 7.716 -4.859 1.00 92.75 97 HIS A CA 1
ATOM 713 C C . HIS A 1 97 ? 2.525 8.145 -5.583 1.00 92.75 97 HIS A C 1
ATOM 715 O O . HIS A 1 97 ? 3.310 8.948 -5.075 1.00 92.75 97 HIS A O 1
ATOM 721 N N . GLY A 1 98 ? 2.742 7.584 -6.764 1.00 94.25 98 GLY A N 1
ATOM 722 C CA . GLY A 1 98 ? 3.932 7.880 -7.534 1.00 94.25 98 GLY A CA 1
ATOM 723 C C . GLY A 1 98 ? 4.184 6.875 -8.639 1.00 94.25 98 GLY A C 1
ATOM 724 O O . GLY A 1 98 ? 3.247 6.340 -9.242 1.00 94.25 98 GLY A O 1
ATOM 725 N N . PHE A 1 99 ? 5.461 6.644 -8.917 1.00 94.44 99 PHE A N 1
ATOM 726 C CA . PHE A 1 99 ? 5.914 5.879 -10.062 1.00 94.44 99 PHE A CA 1
ATOM 727 C C . PHE A 1 99 ? 7.134 5.025 -9.747 1.00 94.44 99 PHE A C 1
ATOM 729 O O . PHE A 1 99 ? 8.016 5.429 -8.995 1.00 94.44 99 PHE A O 1
ATOM 736 N N . ILE A 1 100 ? 7.218 3.881 -10.413 1.00 94.75 100 ILE A N 1
ATOM 737 C CA . ILE A 1 100 ? 8.336 2.947 -10.327 1.00 94.75 100 ILE A CA 1
ATOM 738 C C . ILE A 1 100 ? 8.706 2.443 -11.714 1.00 94.75 100 ILE A C 1
ATOM 740 O O . ILE A 1 100 ? 7.839 2.227 -12.557 1.00 94.75 100 ILE A O 1
ATOM 744 N N . ALA A 1 101 ? 9.993 2.261 -11.965 1.00 93.62 101 ALA A N 1
ATOM 745 C CA . ALA A 1 101 ? 10.518 1.727 -13.208 1.00 93.62 101 ALA A CA 1
ATOM 746 C C . ALA A 1 101 ? 11.277 0.429 -12.927 1.00 93.62 101 ALA A C 1
ATOM 748 O O . ALA A 1 101 ? 12.168 0.393 -12.078 1.00 93.62 101 ALA A O 1
ATOM 749 N N . TRP A 1 102 ? 10.939 -0.626 -13.668 1.00 88.19 102 TRP A N 1
ATOM 750 C CA . TRP A 1 102 ? 11.546 -1.952 -13.532 1.00 88.19 102 TRP A CA 1
ATOM 751 C C . TRP A 1 102 ? 12.363 -2.334 -14.769 1.00 88.19 102 TRP A C 1
ATOM 753 O O . TRP A 1 102 ? 11.918 -2.142 -15.908 1.00 88.19 102 TRP A O 1
ATOM 763 N N . GLY A 1 103 ? 13.519 -2.957 -14.548 1.00 90.94 103 GLY A N 1
ATOM 764 C CA . GLY A 1 103 ? 14.369 -3.548 -15.583 1.00 90.94 103 GLY A CA 1
ATOM 765 C C . GLY A 1 103 ? 14.993 -4.843 -15.081 1.00 90.94 103 GLY A C 1
ATOM 766 O O . GLY A 1 103 ? 15.477 -4.897 -13.964 1.00 90.94 103 GLY A O 1
ATOM 767 N N . ASP A 1 104 ? 14.897 -5.911 -15.875 1.00 89.19 104 ASP A N 1
ATOM 768 C CA . ASP A 1 104 ? 15.483 -7.234 -15.577 1.00 89.19 104 ASP A CA 1
ATOM 769 C C . ASP A 1 104 ? 15.244 -7.808 -14.163 1.00 89.19 104 ASP A C 1
ATOM 771 O O . ASP A 1 104 ? 16.000 -8.645 -13.687 1.00 89.19 104 ASP A O 1
ATOM 775 N N . GLY A 1 105 ? 14.120 -7.448 -13.533 1.00 81.12 105 GLY A N 1
ATOM 776 C CA . GLY A 1 105 ? 13.750 -7.921 -12.192 1.00 81.12 105 GLY A CA 1
ATOM 777 C C . GLY A 1 105 ? 14.186 -6.992 -11.057 1.00 81.12 105 GLY A C 1
ATOM 778 O O . GLY A 1 105 ? 13.859 -7.260 -9.906 1.00 81.12 105 GLY A O 1
ATOM 779 N N . GLU A 1 106 ? 14.841 -5.882 -11.384 1.00 88.06 106 GLU A N 1
ATOM 780 C CA . GLU A 1 106 ? 15.334 -4.879 -10.447 1.00 88.06 106 GLU A CA 1
ATOM 781 C C . GLU A 1 106 ? 14.575 -3.554 -10.589 1.00 88.06 106 GLU A C 1
ATOM 783 O O . GLU A 1 106 ? 14.052 -3.209 -11.659 1.00 88.06 106 GLU A O 1
ATOM 788 N N . VAL A 1 107 ? 14.515 -2.803 -9.489 1.00 90.44 107 VAL A N 1
ATOM 789 C CA . VAL A 1 107 ? 13.974 -1.441 -9.469 1.00 90.44 107 VAL A CA 1
ATOM 790 C C . VAL A 1 107 ? 15.053 -0.490 -9.977 1.00 90.44 107 VAL A C 1
ATOM 792 O O . VAL A 1 107 ? 16.070 -0.295 -9.320 1.00 90.44 107 VAL A O 1
ATOM 795 N N . LEU A 1 108 ? 14.824 0.123 -11.138 1.00 92.75 108 LEU A N 1
ATOM 796 C CA . LEU A 1 108 ? 15.743 1.097 -11.741 1.00 92.75 108 LEU A CA 1
ATOM 797 C C . LEU A 1 108 ? 15.473 2.534 -11.282 1.00 92.75 108 LEU A C 1
ATOM 799 O O . LEU A 1 108 ? 16.323 3.409 -11.431 1.00 92.75 108 LEU A O 1
ATOM 803 N N . GLY A 1 109 ? 14.282 2.792 -10.747 1.00 92.81 109 GLY A N 1
ATOM 804 C CA . GLY A 1 109 ? 13.913 4.078 -10.173 1.00 92.81 109 GLY A CA 1
ATOM 805 C C . GLY A 1 109 ? 12.550 4.013 -9.502 1.00 92.81 109 GLY A C 1
ATOM 806 O O . GLY A 1 109 ? 11.666 3.288 -9.954 1.00 92.81 109 GLY A O 1
ATOM 807 N N . GLU A 1 110 ?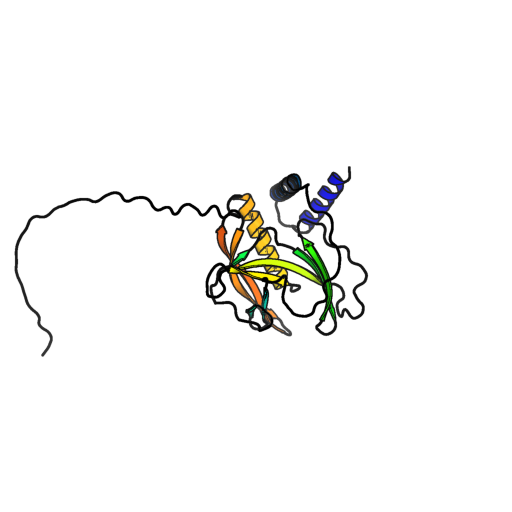 12.374 4.790 -8.440 1.00 94.56 110 GLU A N 1
ATOM 808 C CA . GLU A 1 110 ? 11.110 4.939 -7.721 1.00 94.56 110 GLU A CA 1
ATOM 809 C C . GLU A 1 110 ? 10.971 6.403 -7.278 1.00 94.56 110 GLU A C 1
ATOM 811 O O . GLU A 1 110 ? 11.926 7.014 -6.793 1.00 94.56 110 GLU A O 1
ATOM 816 N N . LYS A 1 111 ? 9.788 6.982 -7.483 1.00 93.44 111 LYS A N 1
ATOM 817 C CA . LYS A 1 111 ? 9.414 8.327 -7.036 1.00 93.44 111 LYS A CA 1
ATOM 818 C C . LYS A 1 111 ? 8.051 8.234 -6.373 1.00 93.44 111 LYS A C 1
ATOM 820 O O . LYS A 1 111 ? 7.063 8.028 -7.066 1.00 93.44 111 LYS A O 1
ATOM 825 N N . MET A 1 112 ? 7.988 8.408 -5.057 1.00 92.81 112 MET A N 1
ATOM 826 C CA . MET A 1 112 ? 6.745 8.353 -4.281 1.00 92.81 112 MET A CA 1
ATOM 827 C C . MET A 1 112 ? 6.563 9.648 -3.492 1.00 92.81 112 MET A C 1
ATOM 829 O O . MET A 1 112 ? 7.532 10.204 -2.982 1.00 92.81 112 MET A O 1
ATOM 833 N N . ALA A 1 113 ? 5.322 10.103 -3.362 1.00 91.44 113 ALA A N 1
ATOM 834 C CA . ALA A 1 113 ? 4.927 11.205 -2.489 1.00 91.44 113 ALA A CA 1
ATOM 835 C C . ALA A 1 113 ? 3.689 10.814 -1.674 1.00 91.44 113 ALA A C 1
ATOM 837 O O . ALA A 1 113 ? 3.010 9.839 -1.998 1.00 91.44 113 ALA A O 1
ATOM 838 N N . SER A 1 114 ? 3.380 11.579 -0.626 1.00 91.50 114 SER A N 1
ATOM 839 C CA . SER A 1 114 ? 2.078 11.494 0.047 1.00 91.50 114 SER A CA 1
ATOM 840 C C . SER A 1 114 ? 0.954 11.838 -0.931 1.00 91.50 114 SER A C 1
ATOM 842 O O . SER A 1 114 ? 1.114 12.742 -1.754 1.00 91.50 114 SER A O 1
ATOM 844 N N . VAL A 1 115 ? -0.206 11.188 -0.807 1.00 88.00 115 VAL A N 1
ATOM 845 C CA . VAL A 1 115 ? -1.413 11.556 -1.576 1.00 88.00 115 VAL A CA 1
ATOM 846 C C . VAL A 1 115 ? -1.905 12.979 -1.293 1.00 88.00 115 VAL A C 1
ATOM 848 O O . VAL A 1 115 ? -2.633 13.542 -2.104 1.00 88.00 115 VAL A O 1
ATOM 851 N N . SER A 1 116 ? -1.489 13.586 -0.175 1.00 84.62 116 SER A N 1
ATOM 852 C CA . SER A 1 116 ? -1.758 14.998 0.132 1.00 84.62 116 SER A CA 1
ATOM 853 C C . SER A 1 116 ? -0.849 15.977 -0.620 1.00 84.62 116 SER A C 1
ATOM 855 O O . SER A 1 116 ? -1.111 17.177 -0.633 1.00 84.62 116 SER A O 1
ATOM 857 N N . SER A 1 117 ? 0.225 15.486 -1.239 1.00 86.94 117 SER A N 1
ATOM 858 C CA . SER A 1 117 ? 1.145 16.272 -2.061 1.00 86.94 117 SER A CA 1
ATOM 859 C C . SER A 1 117 ? 0.869 16.057 -3.552 1.00 86.94 117 SER A C 1
ATOM 861 O O . SER A 1 117 ? 0.338 15.007 -3.931 1.00 86.94 117 SER A O 1
ATOM 863 N N . PRO A 1 118 ? 1.244 17.014 -4.424 1.00 89.00 118 PRO A N 1
ATOM 864 C CA . PRO A 1 118 ? 1.166 16.822 -5.867 1.00 89.00 118 PRO A CA 1
ATOM 865 C C . PRO A 1 118 ? 1.862 15.531 -6.312 1.00 89.00 118 PRO A C 1
ATOM 867 O O . PRO A 1 118 ? 2.861 15.115 -5.723 1.00 89.00 118 PRO A O 1
ATOM 870 N N . LEU A 1 119 ? 1.334 14.908 -7.367 1.00 89.06 119 LEU A N 1
ATOM 871 C CA . LEU A 1 119 ? 1.952 13.728 -7.965 1.00 89.06 119 LEU A CA 1
ATOM 872 C C . LEU A 1 119 ? 3.379 14.082 -8.438 1.00 89.06 119 LEU A C 1
ATOM 874 O O . LEU A 1 119 ? 3.540 15.124 -9.079 1.00 89.06 119 LEU A O 1
ATOM 878 N N . PRO A 1 120 ? 4.403 13.255 -8.145 1.00 87.88 120 PRO A N 1
ATOM 879 C CA . PRO A 1 120 ? 5.780 13.554 -8.526 1.00 87.88 120 PRO A CA 1
ATOM 880 C C . PRO A 1 120 ? 5.945 13.779 -10.030 1.00 87.88 120 PRO A C 1
ATOM 882 O O . PRO A 1 120 ? 5.380 13.046 -10.844 1.00 87.88 120 PRO A O 1
ATOM 885 N N . GLU A 1 121 ? 6.776 14.750 -10.405 1.00 89.81 121 GLU A N 1
ATOM 886 C CA . GLU A 1 121 ? 7.108 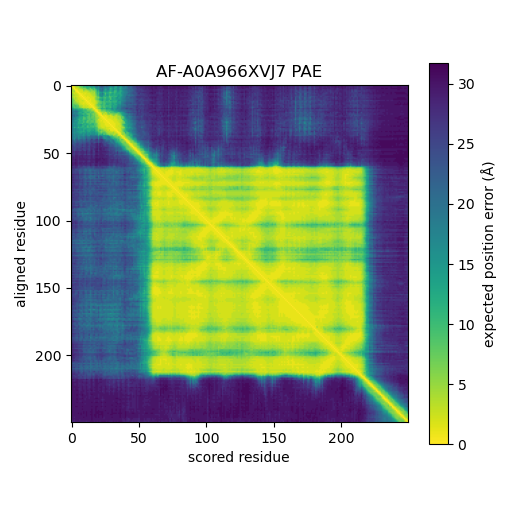14.985 -11.808 1.00 89.81 121 GLU A CA 1
ATOM 887 C C . GLU A 1 121 ? 8.001 13.867 -12.371 1.00 89.81 121 GLU A C 1
ATOM 889 O O . GLU A 1 121 ? 8.957 13.386 -11.741 1.00 89.81 121 GLU A O 1
ATOM 894 N N . LEU A 1 122 ? 7.684 13.457 -13.599 1.00 90.69 122 LEU A N 1
ATOM 895 C CA . LEU A 1 122 ? 8.424 12.436 -14.322 1.00 90.69 122 LEU A CA 1
ATOM 896 C C . LEU A 1 122 ? 9.385 13.058 -15.326 1.00 90.69 122 LEU A C 1
ATOM 898 O O . LEU A 1 122 ? 9.010 13.859 -16.178 1.00 90.69 122 LEU A O 1
ATOM 902 N N . ASP A 1 123 ? 10.625 12.611 -15.241 1.00 90.50 123 ASP A N 1
ATOM 903 C CA . ASP A 1 123 ? 11.635 12.728 -16.278 1.00 90.50 123 ASP A CA 1
ATOM 904 C C . ASP A 1 123 ? 11.575 11.510 -17.214 1.00 90.50 123 ASP A C 1
ATOM 906 O O . ASP A 1 123 ? 10.725 10.620 -17.082 1.00 90.50 123 ASP A O 1
ATOM 910 N N . ALA A 1 124 ? 12.490 11.470 -18.186 1.00 93.31 124 ALA A N 1
ATOM 911 C CA . ALA A 1 124 ? 12.673 10.294 -19.023 1.00 93.31 124 ALA A CA 1
ATOM 912 C C . ALA A 1 124 ? 12.920 9.057 -18.147 1.00 93.31 124 ALA A C 1
ATOM 914 O O . ALA A 1 124 ? 13.702 9.104 -17.198 1.00 93.31 124 ALA A O 1
ATOM 915 N N . ALA A 1 125 ? 12.244 7.953 -18.470 1.00 92.88 125 ALA A N 1
ATOM 916 C CA . ALA A 1 125 ? 12.395 6.722 -17.709 1.00 92.88 125 ALA A CA 1
ATOM 917 C C . ALA A 1 125 ? 13.863 6.256 -17.693 1.00 92.88 125 ALA A C 1
ATOM 919 O O . ALA A 1 125 ? 14.549 6.396 -18.715 1.00 92.88 125 ALA A O 1
ATOM 920 N N . PRO A 1 126 ? 14.337 5.675 -16.574 1.00 93.06 126 PRO A N 1
ATOM 921 C CA . PRO A 1 126 ? 15.693 5.158 -16.476 1.00 93.06 126 PRO A CA 1
ATOM 922 C C . PRO A 1 126 ? 16.031 4.217 -17.646 1.00 93.06 126 PRO A C 1
ATOM 924 O O . PRO A 1 126 ? 15.194 3.384 -18.024 1.00 93.06 126 PRO A O 1
ATOM 927 N N . PRO A 1 127 ? 17.241 4.307 -18.229 1.00 93.38 127 PRO A N 1
ATOM 928 C CA . PRO A 1 127 ? 17.681 3.372 -19.258 1.00 93.38 127 PRO A CA 1
ATOM 929 C C . PRO A 1 127 ? 17.554 1.921 -18.776 1.00 93.38 127 PRO A C 1
ATOM 931 O O . PRO A 1 127 ? 17.939 1.604 -17.657 1.00 93.38 127 PRO A O 1
ATOM 934 N N . GLY A 1 128 ? 17.009 1.040 -19.618 1.00 91.38 128 GLY A N 1
ATOM 935 C CA . GLY A 1 128 ? 16.755 -0.363 -19.261 1.00 91.38 128 GLY A CA 1
ATOM 936 C C . GLY A 1 128 ? 15.369 -0.632 -18.661 1.00 91.38 128 GLY A C 1
ATOM 937 O O . GLY A 1 128 ? 14.990 -1.795 -18.513 1.00 91.38 128 GLY A O 1
ATOM 938 N N . ALA A 1 129 ? 14.569 0.406 -18.383 1.00 93.44 129 ALA A N 1
ATOM 939 C CA . ALA A 1 129 ? 13.190 0.233 -17.938 1.00 93.44 129 ALA A CA 1
ATOM 940 C C . ALA A 1 129 ? 12.334 -0.388 -19.053 1.00 93.44 129 ALA A C 1
ATOM 942 O O . ALA A 1 129 ? 11.992 0.272 -20.035 1.00 93.44 129 ALA A O 1
ATOM 943 N N . LYS A 1 130 ? 11.939 -1.658 -18.896 1.00 89.25 130 LYS A N 1
ATOM 944 C CA . LYS A 1 130 ? 11.228 -2.418 -19.947 1.00 89.25 130 LYS A CA 1
ATOM 945 C C . LYS A 1 130 ? 9.865 -1.824 -20.303 1.00 89.25 130 LYS A C 1
ATOM 947 O O . LYS A 1 130 ? 9.403 -1.985 -21.429 1.00 89.25 130 LYS A O 1
ATOM 952 N N . LYS A 1 131 ? 9.215 -1.171 -19.336 1.00 88.88 131 LYS A N 1
ATOM 953 C CA . LYS A 1 131 ? 7.886 -0.553 -19.475 1.00 88.88 131 LYS A CA 1
ATOM 954 C C . LYS A 1 131 ? 7.885 0.952 -19.190 1.00 88.88 131 LYS A C 1
ATOM 956 O O . LYS A 1 131 ? 6.818 1.555 -19.139 1.00 88.88 131 LYS A O 1
ATOM 961 N N . GLY A 1 132 ? 9.061 1.556 -19.017 1.00 94.19 132 GLY A N 1
ATOM 962 C CA . GLY A 1 132 ? 9.178 2.925 -18.523 1.00 94.19 132 GLY A CA 1
ATOM 963 C C . GLY A 1 132 ? 8.676 3.072 -17.082 1.00 94.19 132 GLY A C 1
ATOM 964 O O . GLY A 1 132 ? 8.826 2.153 -16.277 1.00 94.19 132 GLY A O 1
ATOM 965 N N . TRP A 1 133 ? 8.095 4.232 -16.770 1.00 94.25 133 TRP A N 1
ATOM 966 C CA . TRP A 1 133 ? 7.465 4.512 -15.479 1.00 94.25 133 TRP A CA 1
ATOM 967 C C . TRP A 1 133 ? 6.085 3.851 -15.375 1.00 94.25 133 TRP A C 1
ATOM 969 O O . TRP A 1 133 ? 5.206 4.078 -16.205 1.00 94.25 133 TRP A O 1
ATOM 979 N N . GLU A 1 134 ? 5.869 3.084 -14.314 1.00 93.06 134 GLU A N 1
ATOM 980 C CA . GLU A 1 134 ? 4.589 2.485 -13.952 1.00 93.06 134 GLU A CA 1
ATOM 981 C C . GLU A 1 134 ? 4.025 3.185 -12.715 1.00 93.06 134 GLU A C 1
ATOM 983 O O . GLU A 1 134 ? 4.741 3.419 -11.749 1.00 93.06 134 GLU A O 1
ATOM 988 N N . THR A 1 135 ? 2.728 3.498 -12.710 1.00 93.56 135 THR A N 1
ATOM 989 C CA . THR A 1 135 ? 2.066 4.077 -11.528 1.00 93.56 135 THR A CA 1
ATOM 990 C C . THR A 1 135 ? 2.110 3.101 -10.355 1.00 93.56 135 THR A C 1
ATOM 992 O O . THR A 1 135 ? 1.736 1.933 -10.525 1.00 93.56 135 THR A O 1
ATOM 995 N N . GLN A 1 136 ? 2.429 3.599 -9.171 1.00 94.06 136 GLN A N 1
ATOM 996 C CA . GLN A 1 136 ? 2.468 2.836 -7.934 1.00 94.06 136 GLN A CA 1
ATOM 997 C C . GLN A 1 136 ? 1.695 3.576 -6.847 1.00 94.06 136 GLN A C 1
ATOM 999 O O . GLN A 1 136 ? 1.723 4.804 -6.759 1.00 94.06 136 GLN A O 1
ATOM 1004 N N . VAL A 1 137 ? 1.003 2.812 -6.013 1.00 94.00 137 VAL A N 1
ATOM 1005 C CA . VAL A 1 137 ? 0.377 3.314 -4.789 1.00 94.00 137 VAL A CA 1
ATOM 1006 C C . VAL A 1 137 ? 0.823 2.460 -3.619 1.00 94.00 137 VAL A C 1
ATOM 1008 O O . VAL A 1 137 ? 1.264 1.321 -3.806 1.00 94.00 137 VAL A O 1
ATOM 1011 N N . GLY A 1 138 ? 0.697 2.992 -2.415 1.00 93.75 138 GLY A N 1
ATOM 1012 C CA . GLY A 1 138 ? 0.992 2.235 -1.214 1.00 93.75 138 GLY A CA 1
ATOM 1013 C C . GLY A 1 138 ? 0.404 2.848 0.037 1.00 93.75 138 GLY A C 1
ATOM 1014 O O . GLY A 1 138 ? -0.134 3.951 0.012 1.00 93.75 138 GLY A O 1
ATOM 1015 N N . MET A 1 139 ? 0.521 2.096 1.119 1.00 96.62 139 MET A N 1
ATOM 1016 C CA . MET A 1 139 ? 0.070 2.463 2.453 1.00 96.62 139 MET A CA 1
ATOM 1017 C C . MET A 1 139 ? 0.868 1.675 3.492 1.00 96.62 139 MET A C 1
ATOM 1019 O O . MET A 1 139 ? 1.489 0.654 3.173 1.00 96.62 139 MET A O 1
ATOM 1023 N N . SER A 1 140 ? 0.837 2.148 4.729 1.00 94.88 140 SER A N 1
ATOM 1024 C CA . SER A 1 140 ? 1.416 1.473 5.884 1.00 94.88 140 SER A CA 1
ATOM 1025 C C . SER A 1 140 ? 0.316 0.950 6.799 1.00 94.88 140 SER A C 1
ATOM 1027 O O . SER A 1 140 ? -0.750 1.553 6.944 1.00 94.88 140 SER A O 1
ATOM 1029 N N . LEU A 1 141 ? 0.599 -0.181 7.424 1.00 95.75 141 LEU A N 1
ATOM 1030 C CA . LEU A 1 141 ? -0.315 -0.910 8.286 1.00 95.75 141 LEU A CA 1
ATOM 1031 C C . LEU A 1 141 ? 0.447 -1.585 9.421 1.00 95.75 141 LEU A C 1
ATOM 1033 O O . LEU A 1 141 ? 1.626 -1.895 9.281 1.00 95.75 141 LEU A O 1
ATOM 1037 N N . LYS A 1 142 ? -0.229 -1.795 10.545 1.00 96.06 142 LYS A N 1
ATOM 1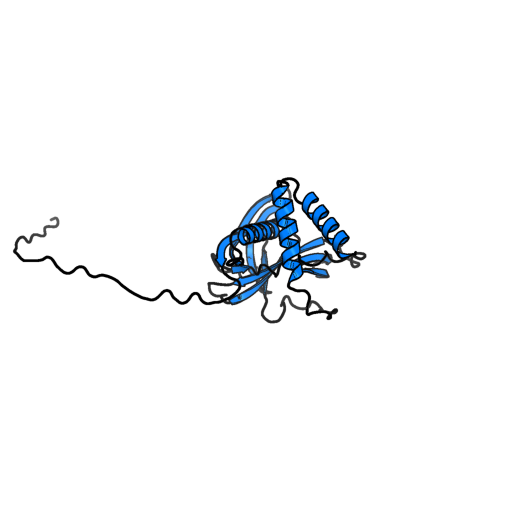038 C CA . LYS A 1 142 ? 0.328 -2.430 11.738 1.00 96.06 142 LYS A CA 1
ATOM 1039 C C . LYS A 1 142 ? -0.529 -3.620 12.133 1.00 96.06 142 LYS A C 1
ATOM 1041 O O . LYS A 1 142 ? -1.746 -3.478 12.214 1.00 96.06 142 LYS A O 1
ATOM 1046 N N . CYS A 1 143 ? 0.091 -4.769 12.365 1.00 96.38 143 CYS A N 1
ATOM 1047 C CA . CYS A 1 143 ? -0.611 -5.959 12.822 1.00 96.38 143 CYS A CA 1
ATOM 1048 C C . CYS A 1 143 ? -1.089 -5.757 14.265 1.00 96.38 143 CYS A C 1
ATOM 1050 O O . CYS A 1 143 ? -0.333 -5.270 15.106 1.00 96.38 143 CYS A O 1
ATOM 1052 N N . MET A 1 144 ? -2.346 -6.092 14.542 1.00 95.44 144 MET A N 1
ATOM 1053 C CA . MET A 1 144 ? -3.034 -5.847 15.816 1.00 95.44 144 MET A CA 1
ATOM 1054 C C . MET A 1 144 ? -3.414 -7.129 16.554 1.00 95.44 144 MET A C 1
ATOM 1056 O O . MET A 1 144 ? -3.995 -7.054 17.630 1.00 95.44 144 MET A O 1
ATOM 1060 N N . SER A 1 145 ? -3.137 -8.293 15.974 1.00 93.88 145 SER A N 1
ATOM 1061 C CA . SER A 1 145 ? -3.429 -9.587 16.582 1.00 93.88 145 SER A CA 1
ATOM 1062 C C . SER A 1 145 ? -2.503 -10.666 16.034 1.00 93.88 145 SER A C 1
ATOM 1064 O O . SER A 1 145 ? -1.855 -10.467 15.008 1.00 93.88 145 SER A O 1
ATOM 1066 N N . GLY A 1 146 ? -2.473 -11.813 16.708 1.00 91.38 146 GLY A N 1
ATOM 1067 C CA . GLY A 1 146 ? -1.706 -12.970 16.260 1.00 91.38 146 GLY A CA 1
ATOM 1068 C C . GLY A 1 146 ? -0.238 -12.941 16.680 1.00 91.38 146 GLY A C 1
ATOM 1069 O O . GLY A 1 146 ? 0.179 -12.126 17.504 1.00 91.38 146 GLY A O 1
ATOM 1070 N N . GLU A 1 147 ? 0.550 -13.854 16.118 1.00 89.69 147 GLU A N 1
ATOM 1071 C CA . GLU A 1 147 ? 1.977 -14.019 16.438 1.00 89.69 147 GLU A CA 1
ATOM 1072 C C . GLU A 1 147 ? 2.825 -12.801 16.032 1.00 89.69 147 GLU A C 1
ATOM 1074 O O . GLU A 1 147 ? 3.849 -12.518 16.656 1.00 89.69 147 GLU A O 1
ATOM 1079 N N . ASP A 1 148 ? 2.356 -12.045 15.036 1.00 91.62 148 ASP A N 1
ATOM 1080 C CA . ASP A 1 148 ? 3.018 -10.856 14.499 1.00 91.62 148 ASP A CA 1
ATOM 1081 C C . ASP A 1 148 ? 2.471 -9.536 15.081 1.00 91.62 148 ASP A C 1
ATOM 1083 O O . ASP A 1 148 ? 2.693 -8.465 14.506 1.00 91.62 148 ASP A O 1
ATOM 1087 N N . GLU A 1 149 ? 1.726 -9.569 16.194 1.00 93.56 149 GLU A N 1
ATOM 1088 C CA . GLU A 1 149 ? 1.156 -8.361 16.803 1.00 93.56 149 GLU A CA 1
ATOM 1089 C C . GLU A 1 149 ? 2.226 -7.278 17.039 1.00 93.56 149 GLU A C 1
ATOM 1091 O O . GLU A 1 149 ? 3.308 -7.504 17.583 1.00 93.56 149 GLU A O 1
ATOM 1096 N N . GLY A 1 150 ? 1.910 -6.053 16.621 1.00 91.25 150 GLY A N 1
ATOM 1097 C CA . GLY A 1 150 ? 2.801 -4.907 16.708 1.00 91.25 150 GLY A CA 1
ATOM 1098 C C . GLY A 1 150 ? 3.742 -4.744 15.515 1.00 91.25 150 GLY A C 1
ATOM 1099 O O . GLY A 1 150 ? 4.330 -3.667 15.387 1.00 91.25 150 GLY A O 1
ATOM 1100 N N . MET A 1 151 ? 3.849 -5.735 14.623 1.00 93.56 151 MET A N 1
ATOM 1101 C CA . MET A 1 151 ? 4.651 -5.633 13.405 1.00 93.56 151 MET A CA 1
ATOM 1102 C C . MET A 1 151 ? 4.105 -4.549 12.475 1.00 93.56 151 MET A C 1
ATOM 1104 O O . MET A 1 151 ? 2.916 -4.516 12.153 1.00 93.56 151 MET A O 1
ATOM 1108 N N . GLU A 1 152 ? 4.988 -3.673 12.000 1.00 95.38 152 GLU A N 1
ATOM 1109 C CA . GLU A 1 152 ? 4.653 -2.665 10.999 1.00 95.38 152 GLU A CA 1
ATOM 1110 C C . GLU A 1 152 ? 5.027 -3.159 9.608 1.00 95.38 152 GLU A C 1
ATOM 1112 O O . GLU A 1 152 ? 6.114 -3.690 9.377 1.00 95.38 152 GLU A O 1
ATOM 1117 N N . ALA A 1 153 ? 4.122 -2.957 8.660 1.00 95.69 153 ALA A N 1
ATOM 1118 C CA . ALA A 1 153 ? 4.303 -3.356 7.284 1.00 95.69 153 ALA A CA 1
ATOM 1119 C C . ALA A 1 153 ? 3.955 -2.227 6.317 1.00 95.69 153 ALA A C 1
ATOM 1121 O O . ALA A 1 153 ? 3.082 -1.389 6.555 1.00 95.69 153 ALA A O 1
ATOM 1122 N N . ARG A 1 154 ? 4.626 -2.241 5.168 1.00 96.31 154 ARG A N 1
ATOM 1123 C CA . ARG A 1 154 ? 4.304 -1.400 4.020 1.00 96.31 154 ARG A CA 1
ATOM 1124 C C . ARG A 1 154 ? 3.788 -2.275 2.891 1.00 96.31 154 ARG A C 1
ATOM 1126 O O . ARG A 1 154 ? 4.459 -3.215 2.470 1.00 96.31 154 ARG A O 1
ATOM 1133 N N . PHE A 1 155 ? 2.633 -1.906 2.356 1.00 96.62 155 PHE A N 1
ATOM 1134 C CA . PHE A 1 155 ? 2.088 -2.475 1.134 1.00 96.62 155 PHE A CA 1
ATOM 1135 C C . PHE A 1 155 ? 2.273 -1.476 -0.008 1.00 96.62 155 PHE A C 1
ATOM 1137 O O . PHE A 1 155 ? 1.848 -0.325 0.096 1.00 96.62 155 PHE A O 1
ATOM 1144 N N . THR A 1 156 ? 2.891 -1.901 -1.110 1.00 95.56 156 THR A N 1
ATOM 1145 C CA . THR A 1 156 ? 2.918 -1.132 -2.362 1.00 95.56 156 THR A CA 1
ATOM 1146 C C . THR A 1 156 ? 2.501 -2.009 -3.531 1.00 95.56 156 THR A C 1
ATOM 1148 O O . THR A 1 156 ? 2.688 -3.225 -3.534 1.00 95.56 156 THR A O 1
ATOM 1151 N N . THR A 1 157 ? 1.896 -1.403 -4.550 1.00 92.94 157 THR A N 1
ATOM 1152 C CA . THR A 1 157 ? 1.422 -2.152 -5.712 1.00 92.94 157 THR A CA 1
ATOM 1153 C C . THR A 1 157 ? 1.367 -1.295 -6.970 1.00 92.94 157 THR A C 1
ATOM 1155 O O . THR A 1 157 ? 0.989 -0.124 -6.945 1.00 92.94 157 THR A O 1
ATOM 1158 N N . THR A 1 158 ? 1.716 -1.913 -8.096 1.00 91.19 158 THR A N 1
ATOM 1159 C CA . THR A 1 158 ? 1.524 -1.375 -9.454 1.00 91.19 158 THR A CA 1
ATOM 1160 C C . THR A 1 158 ? 0.366 -2.059 -10.184 1.00 91.19 158 THR A C 1
ATOM 1162 O O . THR A 1 158 ? -0.114 -1.574 -11.216 1.00 91.19 158 THR A O 1
ATOM 1165 N N . SER A 1 159 ? -0.114 -3.182 -9.638 1.00 86.31 159 SER A N 1
ATOM 1166 C CA . SER A 1 159 ? -1.156 -4.008 -10.240 1.00 86.31 159 SER A CA 1
ATOM 1167 C C . SER A 1 159 ? -2.500 -3.280 -10.285 1.00 86.31 159 SER A C 1
ATOM 1169 O O . SER A 1 159 ? -2.818 -2.461 -9.425 1.00 86.31 159 SER A O 1
ATOM 1171 N N . VAL A 1 160 ? -3.325 -3.592 -11.287 1.00 87.38 160 VAL A N 1
ATOM 1172 C CA . VAL A 1 160 ? -4.667 -2.996 -11.407 1.00 87.38 160 VAL A CA 1
ATOM 1173 C C . VAL A 1 160 ? -5.542 -3.358 -10.203 1.00 87.38 160 VAL A C 1
ATOM 1175 O O . VAL A 1 160 ? -6.187 -2.476 -9.649 1.00 87.38 160 VAL A O 1
ATOM 1178 N N . GLY A 1 161 ? -5.537 -4.628 -9.783 1.00 86.88 161 GLY A N 1
ATOM 1179 C CA . GLY A 1 161 ? -6.313 -5.091 -8.629 1.00 86.88 161 GLY A CA 1
ATOM 1180 C C . GLY A 1 161 ? -5.853 -4.462 -7.316 1.00 86.88 161 GLY A C 1
ATOM 1181 O O . GLY A 1 161 ? -6.672 -3.946 -6.570 1.00 86.88 161 GLY A O 1
ATOM 1182 N N . GLY A 1 162 ? -4.539 -4.399 -7.081 1.00 89.06 162 GLY A N 1
ATOM 1183 C CA . GLY A 1 162 ? -3.993 -3.751 -5.890 1.00 89.06 162 GLY A CA 1
ATOM 1184 C C . GLY A 1 162 ? -4.301 -2.257 -5.821 1.00 89.06 162 GLY A C 1
ATOM 1185 O O . GLY A 1 162 ? -4.711 -1.771 -4.772 1.00 89.06 162 GLY A O 1
ATOM 1186 N N . LYS A 1 163 ? -4.168 -1.527 -6.938 1.00 92.50 163 LYS A N 1
ATOM 1187 C CA . LYS A 1 163 ? -4.522 -0.099 -6.982 1.00 92.50 163 LYS A CA 1
ATOM 1188 C C . LYS A 1 163 ? -6.002 0.131 -6.674 1.00 92.50 163 LYS A C 1
ATOM 1190 O O . LYS A 1 163 ? -6.319 1.068 -5.951 1.00 92.50 163 LYS A O 1
ATOM 1195 N N . ARG A 1 164 ? -6.889 -0.734 -7.183 1.00 92.94 164 ARG A N 1
ATOM 1196 C CA . ARG A 1 164 ? -8.326 -0.690 -6.868 1.00 92.94 164 ARG A CA 1
ATOM 1197 C C . ARG A 1 164 ? -8.590 -0.931 -5.387 1.00 92.94 164 ARG A C 1
ATOM 1199 O O . ARG A 1 164 ? -9.264 -0.112 -4.784 1.00 92.94 164 ARG A O 1
ATOM 1206 N N . ALA A 1 165 ? -7.991 -1.962 -4.795 1.00 92.94 165 ALA A N 1
ATOM 1207 C CA . ALA A 1 165 ? -8.172 -2.273 -3.377 1.00 92.94 165 ALA A CA 1
ATOM 1208 C C . ALA A 1 165 ? -7.718 -1.121 -2.457 1.00 92.94 165 ALA A C 1
ATOM 1210 O O . ALA A 1 165 ? -8.424 -0.751 -1.523 1.00 92.94 165 ALA A O 1
ATOM 1211 N N . VAL A 1 166 ? -6.567 -0.500 -2.752 1.00 94.19 166 VAL A N 1
ATOM 1212 C CA . VAL A 1 166 ? -6.078 0.674 -2.002 1.00 94.19 166 VAL A CA 1
ATOM 1213 C C . VAL A 1 166 ? -7.016 1.873 -2.175 1.00 94.19 166 VAL A C 1
ATOM 1215 O O . VAL A 1 166 ? -7.309 2.573 -1.209 1.00 94.19 166 VAL A O 1
ATOM 1218 N N . GLN A 1 167 ? -7.525 2.104 -3.389 1.00 92.75 167 GLN A N 1
ATOM 1219 C CA . GLN A 1 167 ? -8.476 3.182 -3.661 1.00 92.75 167 GLN A CA 1
ATOM 1220 C C . GLN A 1 167 ? -9.823 2.966 -2.955 1.00 92.75 167 GLN A C 1
ATOM 1222 O O . GLN A 1 167 ? -10.374 3.911 -2.398 1.00 92.75 167 GLN A O 1
ATOM 1227 N N . GLU A 1 168 ? -10.356 1.746 -2.969 1.00 95.62 168 GLU A N 1
ATOM 1228 C CA . GLU A 1 168 ? -11.598 1.384 -2.278 1.00 95.62 168 GLU A CA 1
ATOM 1229 C C . GLU A 1 168 ? -11.477 1.609 -0.772 1.00 95.62 168 GLU A C 1
ATOM 1231 O O . GLU A 1 168 ? -12.364 2.219 -0.172 1.00 95.62 168 GLU A O 1
ATOM 1236 N N . LEU A 1 169 ? -10.345 1.217 -0.179 1.00 95.56 169 LEU A N 1
ATOM 1237 C CA . LEU A 1 169 ? -10.069 1.485 1.226 1.00 95.56 169 LEU A CA 1
ATOM 1238 C C . LEU A 1 169 ? -9.963 2.990 1.515 1.00 95.56 169 LEU A C 1
ATOM 1240 O O . LEU A 1 169 ? -10.557 3.465 2.478 1.00 95.56 169 LEU A O 1
ATOM 1244 N N . ALA A 1 170 ? -9.276 3.763 0.668 1.00 93.31 170 ALA A N 1
ATOM 1245 C CA . ALA A 1 170 ? -9.195 5.217 0.822 1.00 93.31 170 ALA A CA 1
ATOM 1246 C C . ALA A 1 170 ? -10.581 5.891 0.752 1.00 93.31 170 ALA A C 1
ATOM 1248 O O . ALA A 1 170 ? -10.875 6.796 1.533 1.00 93.31 170 ALA A O 1
ATOM 1249 N N . VAL A 1 171 ? -11.461 5.427 -0.143 1.00 94.44 171 VAL A N 1
ATOM 1250 C CA . VAL A 1 171 ? -12.854 5.899 -0.229 1.00 94.44 171 VAL A CA 1
ATOM 1251 C C . VAL A 1 171 ? -13.645 5.521 1.024 1.00 94.44 171 VAL A C 1
ATOM 1253 O O . VAL A 1 171 ? -14.414 6.344 1.519 1.00 94.44 171 VAL A O 1
ATOM 1256 N N . ALA A 1 172 ? -13.454 4.311 1.556 1.00 94.50 172 ALA A N 1
ATOM 1257 C CA . ALA A 1 172 ? -14.091 3.890 2.800 1.00 94.50 172 ALA A CA 1
ATOM 1258 C C . ALA A 1 172 ? -13.651 4.767 3.982 1.00 94.50 172 ALA A C 1
ATOM 1260 O O . ALA A 1 172 ? -14.499 5.195 4.761 1.00 94.50 172 ALA A O 1
ATOM 1261 N N . ILE A 1 173 ? -12.357 5.091 4.077 1.00 92.56 173 ILE A N 1
ATOM 1262 C CA . ILE A 1 173 ? -11.816 5.997 5.100 1.00 92.56 173 ILE A CA 1
ATOM 1263 C C . ILE A 1 173 ? -12.436 7.388 4.961 1.00 92.56 173 ILE A C 1
ATOM 1265 O O . ILE A 1 173 ? -12.926 7.930 5.944 1.00 92.56 173 ILE A O 1
ATOM 1269 N N . ALA A 1 174 ? -12.486 7.953 3.752 1.00 90.50 174 ALA A N 1
ATOM 1270 C CA . ALA A 1 174 ? -13.111 9.259 3.531 1.00 90.50 174 ALA A CA 1
ATOM 1271 C C . ALA A 1 174 ? -14.592 9.265 3.953 1.00 90.50 174 ALA A C 1
ATOM 1273 O O . ALA A 1 174 ? -15.037 10.172 4.653 1.00 90.50 174 ALA A O 1
ATOM 1274 N N . ALA A 1 175 ? -15.340 8.215 3.597 1.00 93.44 175 ALA A N 1
ATOM 1275 C CA . ALA A 1 175 ? -16.734 8.062 4.002 1.00 93.44 175 ALA A CA 1
ATOM 1276 C C . ALA A 1 175 ? -16.897 7.904 5.524 1.00 93.44 175 ALA A C 1
ATOM 1278 O O . ALA A 1 175 ? -17.871 8.406 6.087 1.00 93.44 175 ALA A O 1
ATOM 1279 N N . GLN A 1 176 ? -15.961 7.220 6.189 1.00 93.50 176 GLN A N 1
ATOM 1280 C CA . GLN A 1 176 ? -15.952 7.123 7.644 1.00 93.50 176 GLN A CA 1
ATOM 1281 C C . GLN A 1 176 ? -15.668 8.480 8.275 1.00 93.50 176 GLN A C 1
ATOM 1283 O O . GLN A 1 176 ? -16.388 8.866 9.181 1.00 93.50 176 GLN A O 1
ATOM 1288 N N . VAL A 1 177 ? -14.687 9.231 7.786 1.00 89.38 177 VAL A N 1
ATOM 1289 C CA . VAL A 1 177 ? -14.343 10.544 8.342 1.00 89.38 177 VAL A CA 1
ATOM 1290 C C . VAL A 1 177 ? -15.483 11.555 8.173 1.00 89.38 177 VAL A C 1
ATOM 1292 O O . VAL A 1 177 ? -15.734 12.355 9.073 1.00 89.38 177 VAL A O 1
ATOM 1295 N N . ASP A 1 178 ? -16.229 11.488 7.068 1.00 92.00 178 ASP A N 1
ATOM 1296 C CA . ASP A 1 178 ? -17.449 12.286 6.879 1.00 92.00 178 ASP A CA 1
ATOM 1297 C C . ASP A 1 178 ? -18.542 11.943 7.909 1.00 92.00 178 ASP A C 1
ATOM 1299 O O . ASP A 1 178 ? -19.351 12.799 8.275 1.00 92.00 178 ASP A O 1
ATOM 1303 N N . LYS A 1 179 ? -18.582 10.687 8.368 1.00 92.75 179 LYS A N 1
ATOM 1304 C CA . LYS A 1 179 ? -19.569 10.172 9.323 1.00 92.75 179 LYS A CA 1
ATOM 1305 C C . LYS A 1 179 ? -19.147 10.381 10.782 1.00 92.75 179 LYS A C 1
ATOM 1307 O O . LYS A 1 179 ? -19.981 10.756 11.601 1.00 92.75 179 LYS A O 1
ATOM 1312 N N . ASP A 1 180 ? -17.891 10.095 11.099 1.00 89.56 180 ASP A N 1
ATOM 1313 C CA . ASP A 1 180 ? -17.291 10.122 12.428 1.00 89.56 180 ASP A CA 1
ATOM 1314 C C . ASP A 1 180 ? -15.777 10.382 12.324 1.00 89.56 180 ASP A C 1
ATOM 1316 O O . ASP A 1 180 ? -14.976 9.507 11.993 1.00 89.56 180 ASP A O 1
ATOM 1320 N N . GLN A 1 181 ? -15.383 11.615 12.640 1.00 88.50 181 GLN A N 1
ATOM 1321 C CA . GLN A 1 181 ? -13.986 12.053 12.611 1.00 88.50 181 GLN A CA 1
ATOM 1322 C C . GLN A 1 181 ? -13.165 11.498 13.787 1.00 88.50 181 GLN A C 1
ATOM 1324 O O . GLN A 1 181 ? -11.937 11.553 13.742 1.00 88.50 181 GLN A O 1
ATOM 1329 N N . GLY A 1 182 ? -13.819 10.978 14.835 1.00 87.38 182 GLY A N 1
ATOM 1330 C CA . GLY A 1 182 ? -13.162 10.456 16.033 1.00 87.38 182 GLY A CA 1
ATOM 1331 C C . GLY A 1 182 ? -12.543 9.072 15.840 1.00 87.38 182 GLY A C 1
ATOM 1332 O O . GLY A 1 182 ? -11.601 8.731 16.552 1.00 87.38 182 GLY A O 1
ATOM 1333 N N . ALA A 1 183 ? -13.017 8.307 14.852 1.00 90.56 183 ALA A N 1
ATOM 1334 C CA . ALA A 1 183 ? -12.552 6.952 14.562 1.00 90.56 183 ALA A CA 1
ATOM 1335 C C . ALA A 1 183 ? -12.196 6.761 13.072 1.00 90.56 183 ALA A C 1
ATOM 1337 O O . ALA A 1 183 ? -12.928 6.082 12.345 1.00 90.56 183 ALA A O 1
ATOM 1338 N N . PRO A 1 184 ? -11.100 7.373 12.579 1.00 89.44 184 PRO A N 1
ATOM 1339 C CA . PRO A 1 184 ? -10.753 7.343 11.160 1.00 89.44 184 PRO A CA 1
ATOM 1340 C C . PRO A 1 184 ? -9.857 6.160 10.756 1.00 89.44 184 PRO A C 1
ATOM 1342 O O . PRO A 1 184 ? -9.613 5.977 9.565 1.00 89.44 184 PRO A O 1
ATOM 1345 N N . VAL A 1 185 ? -9.324 5.385 11.709 1.00 94.38 185 VAL A N 1
ATOM 1346 C CA . VAL A 1 185 ? -8.369 4.296 11.443 1.00 94.38 185 VAL A CA 1
ATOM 1347 C C . VAL A 1 185 ? -9.135 2.995 11.206 1.00 94.38 185 VAL A C 1
ATOM 1349 O O . VAL A 1 185 ? -9.761 2.499 12.142 1.00 94.38 185 VAL A O 1
ATOM 1352 N N . PRO A 1 186 ? -9.107 2.405 10.000 1.00 97.12 186 PRO A N 1
ATOM 1353 C CA . PRO A 1 186 ? -9.728 1.109 9.781 1.00 97.12 186 PRO A CA 1
ATOM 1354 C C . PRO A 1 186 ? -8.827 -0.013 10.301 1.00 97.12 186 PRO A C 1
ATOM 1356 O O . PRO A 1 186 ? -7.640 -0.086 9.969 1.00 97.12 186 PRO A O 1
ATOM 1359 N N . ILE A 1 187 ? -9.431 -0.930 11.048 1.00 98.00 187 ILE A N 1
ATOM 1360 C CA . ILE A 1 187 ? -8.906 -2.270 11.284 1.00 98.00 187 ILE A CA 1
ATOM 1361 C C . ILE A 1 187 ? -9.425 -3.157 10.156 1.00 98.00 187 ILE A C 1
ATOM 1363 O O . ILE A 1 187 ? -10.634 -3.233 9.921 1.00 98.00 187 ILE A O 1
ATOM 1367 N N . VAL A 1 188 ? -8.520 -3.814 9.439 1.00 98.38 188 VAL A N 1
ATOM 1368 C CA . VAL A 1 188 ? -8.834 -4.649 8.278 1.00 98.38 188 VAL A CA 1
ATOM 1369 C C . VAL A 1 188 ? -8.341 -6.075 8.467 1.00 98.38 188 VAL A C 1
ATOM 1371 O O . VAL A 1 188 ? -7.344 -6.318 9.137 1.00 98.38 188 VAL A O 1
ATOM 1374 N N . THR A 1 189 ? -9.012 -7.014 7.817 1.00 97.94 189 THR A N 1
ATOM 1375 C CA . THR A 1 189 ? -8.463 -8.340 7.518 1.00 97.94 189 THR A CA 1
ATOM 1376 C C . THR A 1 189 ? -7.851 -8.332 6.121 1.00 97.94 189 THR A C 1
ATOM 1378 O O . THR A 1 189 ? -8.295 -7.593 5.230 1.00 97.94 189 THR A O 1
ATOM 1381 N N . LEU A 1 190 ? -6.816 -9.147 5.928 1.00 97.81 190 LEU A N 1
ATOM 1382 C CA . LEU A 1 190 ? -6.138 -9.301 4.645 1.00 97.81 190 LEU A CA 1
ATOM 1383 C C . LEU A 1 190 ? -6.772 -10.454 3.861 1.00 97.81 190 LEU A C 1
ATOM 1385 O O . LEU A 1 190 ? -6.465 -11.622 4.069 1.00 97.81 190 LEU A O 1
ATOM 1389 N N . GLY A 1 191 ? -7.692 -10.116 2.962 1.00 96.69 191 GLY A N 1
ATOM 1390 C CA . GLY A 1 191 ? -8.405 -11.066 2.117 1.00 96.69 191 GLY A CA 1
ATOM 1391 C C . GLY A 1 191 ? -7.901 -11.082 0.679 1.00 96.69 191 GLY A C 1
ATOM 1392 O O . GLY A 1 191 ? -6.981 -10.356 0.291 1.00 96.69 191 GLY A O 1
ATOM 1393 N N . GLN A 1 192 ? -8.551 -11.900 -0.141 1.00 94.88 192 GLN A N 1
ATOM 1394 C CA . GLN A 1 192 ? -8.290 -11.962 -1.570 1.00 94.88 192 GLN A CA 1
ATOM 1395 C C . GLN A 1 192 ? -9.569 -12.162 -2.379 1.00 94.88 192 GLN A C 1
ATOM 1397 O O . GLN A 1 192 ? -10.500 -12.855 -1.972 1.00 94.88 192 GLN A O 1
ATOM 1402 N N . GLU A 1 193 ? -9.560 -11.609 -3.579 1.00 93.31 193 GLU A N 1
ATOM 1403 C CA . GLU A 1 193 ? -10.503 -11.917 -4.643 1.00 93.31 193 GLU A CA 1
ATOM 1404 C C . GLU A 1 193 ? -9.770 -12.601 -5.793 1.00 93.31 193 GLU A C 1
ATOM 1406 O O . GLU A 1 193 ? -8.539 -12.631 -5.846 1.00 93.31 193 GLU A O 1
ATOM 1411 N N . HIS A 1 194 ? -10.516 -13.159 -6.745 1.00 89.81 194 HIS A N 1
ATOM 1412 C CA . HIS A 1 194 ? -9.907 -13.686 -7.956 1.00 89.81 194 HIS A CA 1
ATOM 1413 C C . HIS A 1 194 ? -10.787 -13.508 -9.184 1.00 89.81 194 HIS A C 1
ATOM 1415 O O . HIS A 1 194 ? -12.015 -13.499 -9.115 1.00 89.81 194 HIS A O 1
ATOM 1421 N N . TYR A 1 195 ? -10.135 -13.442 -10.340 1.00 85.75 195 TYR A N 1
ATOM 1422 C CA . TYR A 1 195 ? -10.794 -13.490 -11.636 1.00 85.75 195 TYR A CA 1
ATOM 1423 C C . TYR A 1 195 ? -10.036 -14.399 -12.601 1.00 85.75 195 TYR A C 1
ATOM 1425 O O . TYR A 1 195 ? -8.850 -14.688 -12.432 1.00 85.75 195 TYR A O 1
ATOM 1433 N N . GLN A 1 196 ? -10.731 -14.856 -13.641 1.00 91.00 196 GLN A N 1
ATOM 1434 C CA . GLN A 1 196 ? -10.129 -15.673 -14.686 1.00 91.00 196 GLN A CA 1
ATOM 1435 C C . GLN A 1 196 ? -9.596 -14.783 -15.815 1.00 91.00 196 GLN A C 1
ATOM 1437 O O . GLN A 1 196 ? -10.361 -14.127 -16.522 1.00 91.00 196 GLN A O 1
ATOM 1442 N N . HIS A 1 197 ? -8.281 -14.785 -16.022 1.00 84.69 197 HIS A N 1
ATOM 1443 C CA . HIS A 1 197 ? -7.632 -14.155 -17.165 1.00 84.69 197 HIS A CA 1
ATOM 1444 C C . HIS A 1 197 ? -7.402 -15.169 -18.292 1.00 84.69 197 HIS A C 1
ATOM 1446 O O . HIS A 1 197 ? -6.942 -16.287 -18.060 1.00 84.69 197 HIS A O 1
ATOM 1452 N N . LYS A 1 198 ? -7.664 -14.764 -19.542 1.00 82.81 198 LYS A N 1
ATOM 1453 C CA . LYS A 1 198 ? -7.588 -15.653 -20.718 1.00 82.81 198 LYS A CA 1
ATOM 1454 C C . LYS A 1 198 ? -6.206 -16.288 -20.912 1.00 82.81 198 LYS A C 1
ATOM 1456 O O . LYS A 1 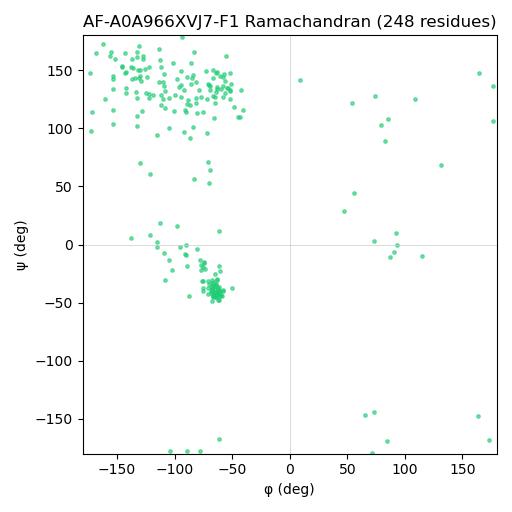198 ? -6.129 -17.456 -21.266 1.00 82.81 198 LYS A O 1
ATOM 1461 N N . SER A 1 199 ? -5.138 -15.529 -20.666 1.00 80.62 199 SER A N 1
ATOM 1462 C CA . SER A 1 199 ? -3.757 -15.976 -20.921 1.00 80.62 199 SER A CA 1
ATOM 1463 C C . SER A 1 199 ? -2.997 -16.414 -19.673 1.00 80.62 199 SER A C 1
ATOM 1465 O O . SER A 1 199 ? -2.010 -17.127 -19.784 1.00 80.62 199 SER A O 1
ATOM 1467 N N . TYR A 1 200 ? -3.421 -15.959 -18.493 1.00 73.94 200 TYR A N 1
ATOM 1468 C CA . TYR A 1 200 ? -2.653 -16.128 -17.252 1.00 73.94 200 TYR A CA 1
ATOM 1469 C C . TYR A 1 200 ? -3.368 -17.012 -16.229 1.00 73.94 200 TYR A C 1
ATOM 1471 O O . TYR A 1 200 ? -2.851 -17.234 -15.142 1.00 73.94 200 TYR A O 1
ATOM 1479 N N . GLY A 1 201 ? -4.541 -17.542 -16.578 1.00 89.56 201 GLY A N 1
ATOM 1480 C CA . GLY A 1 201 ? -5.317 -18.371 -15.674 1.00 89.56 201 GLY A CA 1
ATOM 1481 C C . GLY A 1 201 ? -5.968 -17.547 -14.567 1.00 89.56 201 GLY A C 1
ATOM 1482 O O . GLY A 1 201 ? -6.420 -16.424 -14.797 1.00 89.56 201 GLY A O 1
ATOM 1483 N N . ARG A 1 202 ? -6.048 -18.122 -13.368 1.00 90.00 202 ARG A N 1
ATOM 1484 C CA . ARG A 1 202 ? -6.609 -17.451 -12.197 1.00 90.00 202 ARG A CA 1
ATOM 1485 C C . ARG A 1 202 ? -5.643 -16.370 -11.714 1.00 90.00 202 ARG A C 1
ATOM 1487 O O . ARG A 1 202 ? -4.485 -16.662 -11.439 1.00 90.00 202 ARG A O 1
ATOM 1494 N N . ILE A 1 203 ? -6.137 -15.144 -11.601 1.00 88.69 203 ILE A N 1
ATOM 1495 C CA . ILE A 1 203 ? -5.408 -14.019 -11.023 1.00 88.69 203 ILE A CA 1
ATOM 1496 C C . ILE A 1 203 ? -6.055 -13.673 -9.698 1.00 88.69 203 ILE A C 1
ATOM 1498 O O . ILE A 1 203 ? -7.255 -13.405 -9.662 1.00 88.69 203 ILE A O 1
ATOM 1502 N N . PHE A 1 204 ? -5.250 -13.655 -8.645 1.00 91.62 204 PHE A N 1
ATOM 1503 C CA . PHE A 1 204 ? -5.663 -13.184 -7.336 1.00 91.62 204 PHE A CA 1
ATOM 1504 C C . PHE A 1 204 ? -5.415 -11.683 -7.214 1.00 91.62 204 PHE A C 1
ATOM 1506 O O . PHE A 1 204 ? -4.445 -11.149 -7.764 1.00 91.62 204 PHE A O 1
ATOM 1513 N N . THR A 1 205 ? -6.309 -10.995 -6.516 1.00 92.06 205 THR A N 1
ATOM 1514 C CA . THR A 1 205 ? -6.210 -9.567 -6.210 1.00 92.06 205 THR A CA 1
ATOM 1515 C C . THR A 1 205 ? -6.417 -9.355 -4.717 1.00 92.06 205 THR A C 1
ATOM 1517 O O . THR A 1 205 ? -7.272 -10.019 -4.136 1.00 92.06 205 THR A O 1
ATOM 1520 N N . PRO A 1 206 ? -5.661 -8.444 -4.091 1.00 94.62 206 PRO A N 1
ATOM 1521 C CA . PRO A 1 206 ? -5.810 -8.181 -2.666 1.00 94.62 206 PRO A CA 1
ATOM 1522 C C . PRO A 1 206 ? -7.195 -7.599 -2.373 1.00 94.62 206 PRO A C 1
ATOM 1524 O O . PRO A 1 206 ? -7.728 -6.844 -3.187 1.00 94.62 206 PRO A O 1
ATOM 1527 N N . ALA A 1 207 ? -7.741 -7.915 -1.202 1.00 96.31 207 ALA A N 1
ATOM 1528 C CA . ALA A 1 207 ? -8.964 -7.320 -0.680 1.00 96.31 207 ALA A CA 1
ATOM 1529 C C . ALA A 1 207 ? -8.754 -6.927 0.787 1.00 96.31 207 ALA A C 1
ATOM 1531 O O . ALA A 1 207 ? -8.275 -7.730 1.582 1.00 96.31 207 ALA A O 1
ATOM 1532 N N . PHE A 1 208 ? -9.112 -5.695 1.151 1.00 97.94 208 PHE A N 1
ATOM 1533 C CA . PHE A 1 208 ? -8.998 -5.200 2.525 1.00 97.94 208 PHE A CA 1
ATOM 1534 C C . PHE A 1 208 ? -10.387 -5.162 3.160 1.00 97.94 208 PHE A C 1
ATOM 1536 O O . PHE A 1 208 ? -11.176 -4.255 2.897 1.00 97.94 208 PHE A O 1
ATOM 1543 N N . GLY A 1 209 ? -10.705 -6.175 3.966 1.00 97.38 209 GLY A N 1
ATOM 1544 C CA . GLY A 1 209 ? -12.002 -6.281 4.627 1.00 97.38 209 GLY A CA 1
ATOM 1545 C C . GLY A 1 209 ? -12.018 -5.468 5.913 1.00 97.38 209 GLY A C 1
ATOM 1546 O O . GLY A 1 209 ? -11.483 -5.934 6.915 1.00 97.38 209 GLY A O 1
ATOM 1547 N N . VAL A 1 210 ? -12.613 -4.272 5.901 1.00 97.88 210 VAL A N 1
ATOM 1548 C CA . VAL A 1 210 ? -12.755 -3.441 7.111 1.00 97.88 210 VAL A CA 1
ATOM 1549 C C . VAL A 1 210 ? -13.667 -4.140 8.121 1.00 97.88 210 VAL A C 1
ATOM 1551 O O . VAL A 1 210 ? -14.823 -4.429 7.810 1.00 97.88 210 VAL A O 1
ATOM 1554 N N . VAL A 1 211 ? -13.152 -4.391 9.324 1.00 97.50 211 VAL A N 1
ATOM 1555 C CA . VAL A 1 211 ? -13.877 -5.052 10.422 1.00 97.50 211 VAL A CA 1
ATOM 1556 C C . VAL A 1 211 ? -14.242 -4.093 11.553 1.00 97.50 211 VAL A C 1
ATOM 1558 O O . VAL A 1 211 ? -15.287 -4.262 12.176 1.00 97.50 211 VAL A O 1
ATOM 1561 N N . GLU A 1 212 ? -13.430 -3.062 11.788 1.00 96.06 212 GLU A N 1
ATOM 1562 C CA . GLU A 1 212 ? -13.625 -2.091 12.868 1.00 96.06 212 GLU A CA 1
ATOM 1563 C C . GLU A 1 212 ? -13.017 -0.731 12.490 1.00 96.06 212 GLU A C 1
ATOM 1565 O O . GLU A 1 212 ? -12.160 -0.644 11.610 1.00 96.06 212 GLU A O 1
ATOM 1570 N N . TRP A 1 213 ? -13.470 0.336 13.150 1.00 95.88 213 TRP A N 1
ATOM 1571 C CA . TRP A 1 213 ? -12.918 1.684 13.042 1.00 95.88 213 TRP A CA 1
ATOM 1572 C C . TRP A 1 213 ? -12.486 2.169 14.424 1.00 95.88 213 TRP A C 1
ATOM 1574 O O . TRP A 1 213 ? -13.283 2.115 15.358 1.00 95.88 213 TRP A O 1
ATOM 1584 N N . VAL A 1 214 ? -11.256 2.666 14.549 1.00 91.62 214 VAL A N 1
ATOM 1585 C CA . VAL A 1 214 ? -10.673 3.111 15.824 1.00 91.62 214 VAL A CA 1
ATOM 1586 C C . VAL A 1 214 ? -10.114 4.532 15.736 1.00 91.62 214 VAL A C 1
ATOM 1588 O O . VAL A 1 214 ? -9.896 5.078 14.648 1.00 91.62 214 VAL A O 1
ATOM 1591 N N . SER A 1 215 ? -9.906 5.158 16.895 1.00 85.19 215 SER A N 1
ATOM 1592 C CA . SER A 1 215 ? -9.314 6.492 17.004 1.00 85.19 215 SER A CA 1
ATOM 1593 C C . SER A 1 215 ? -7.812 6.485 16.706 1.00 85.19 215 SER A C 1
ATOM 1595 O O . SER A 1 215 ? -7.106 5.517 16.974 1.00 85.19 215 SER A O 1
ATOM 1597 N N . LEU A 1 216 ? -7.305 7.600 16.169 1.00 70.31 216 LEU A N 1
ATOM 1598 C CA . LEU A 1 216 ? -5.862 7.826 15.960 1.00 70.31 216 LEU A CA 1
ATOM 1599 C C . LEU A 1 216 ? -5.092 7.956 17.275 1.00 70.31 216 LEU A C 1
ATOM 1601 O O . LEU A 1 216 ? -3.924 7.582 17.365 1.00 70.31 216 LEU A O 1
ATOM 1605 N N . THR A 1 217 ? -5.744 8.518 18.287 1.00 51.50 217 THR A N 1
ATOM 1606 C CA . THR A 1 217 ? -5.177 8.670 19.618 1.00 51.50 217 THR A CA 1
ATOM 1607 C C . THR A 1 217 ? -5.510 7.412 20.394 1.00 51.50 217 THR A C 1
ATOM 1609 O O . THR A 1 217 ? -6.688 7.105 20.594 1.00 51.50 217 THR A O 1
ATOM 1612 N N . ALA A 1 218 ? -4.481 6.713 20.871 1.00 46.75 218 ALA A N 1
ATOM 1613 C CA . ALA A 1 218 ? -4.618 5.779 21.976 1.00 46.75 218 ALA A CA 1
ATOM 1614 C C . ALA A 1 218 ? -4.896 6.574 23.260 1.00 46.75 218 ALA A C 1
ATOM 1616 O O . ALA A 1 218 ? -4.107 6.576 24.200 1.00 46.75 218 ALA A O 1
ATOM 1617 N N . GLU A 1 219 ? -6.027 7.271 23.317 1.00 33.38 219 GLU A N 1
ATOM 1618 C CA . GLU A 1 219 ? -6.711 7.333 24.589 1.00 33.38 219 GLU A CA 1
ATOM 1619 C C . GLU A 1 219 ? -7.272 5.930 24.718 1.00 33.38 219 GLU A C 1
ATOM 1621 O O . GLU A 1 219 ? -8.255 5.576 24.068 1.00 33.38 219 GLU A O 1
ATOM 1626 N N . ALA A 1 220 ? -6.524 5.082 25.431 1.00 32.69 220 ALA A N 1
ATOM 1627 C CA . ALA A 1 220 ? -7.068 3.847 25.944 1.00 32.69 220 ALA A CA 1
ATOM 1628 C C . ALA A 1 220 ? -8.436 4.230 26.489 1.00 32.69 220 ALA A C 1
ATOM 1630 O O . ALA A 1 220 ? -8.506 5.000 27.451 1.00 32.69 220 ALA A O 1
ATOM 1631 N N . ALA A 1 221 ? -9.504 3.782 25.822 1.00 30.56 221 ALA A N 1
ATOM 1632 C CA . ALA A 1 221 ? -10.821 3.881 26.403 1.00 30.56 221 ALA A CA 1
ATOM 1633 C C . ALA A 1 221 ? -10.630 3.330 27.817 1.00 30.56 221 ALA A C 1
ATOM 1635 O O . ALA A 1 221 ? -10.123 2.204 27.938 1.00 30.56 221 ALA A O 1
ATOM 1636 N N . PRO A 1 222 ? -10.873 4.127 28.878 1.00 29.56 222 PRO A N 1
ATOM 1637 C CA . PRO A 1 222 ? -10.760 3.596 30.216 1.00 29.56 222 PRO A CA 1
ATOM 1638 C C . PRO A 1 222 ? -11.610 2.343 30.197 1.00 29.56 222 PRO A C 1
ATOM 1640 O O . PRO A 1 222 ? -12.756 2.382 29.735 1.00 29.56 222 PRO A O 1
ATOM 1643 N N . ALA A 1 223 ? -10.988 1.225 30.577 1.00 34.97 223 ALA A N 1
ATOM 1644 C CA . ALA A 1 223 ? -11.679 -0.026 30.761 1.00 34.97 223 ALA A CA 1
ATOM 1645 C C . ALA A 1 223 ? -13.000 0.322 31.440 1.00 34.97 223 ALA A C 1
ATOM 1647 O O . ALA A 1 223 ? -12.996 0.885 32.537 1.00 34.97 223 ALA A O 1
ATOM 1648 N N . ALA A 1 224 ? -14.117 0.078 30.755 1.00 35.34 224 ALA A N 1
ATOM 1649 C CA . ALA A 1 224 ? -15.427 0.188 31.361 1.00 35.34 224 ALA A CA 1
ATOM 1650 C C . ALA A 1 224 ? -15.549 -0.988 32.338 1.00 35.34 224 ALA A C 1
ATOM 1652 O O . ALA A 1 224 ? -16.233 -1.975 32.092 1.00 35.34 224 ALA A O 1
ATOM 1653 N N . VAL A 1 225 ? -14.796 -0.906 33.429 1.00 38.22 225 VAL A N 1
ATOM 1654 C CA . VAL A 1 225 ? -14.964 -1.689 34.631 1.00 38.22 225 VAL A CA 1
ATOM 1655 C C . VAL A 1 225 ? -15.336 -0.682 35.694 1.00 38.22 225 VAL A C 1
ATOM 1657 O O . VAL A 1 225 ? -14.479 -0.025 36.267 1.00 38.22 225 VAL A O 1
ATOM 1660 N N . GLU A 1 226 ? -16.641 -0.540 35.873 1.00 32.16 226 GLU A N 1
ATOM 1661 C CA . GLU A 1 226 ? -17.349 -0.491 37.153 1.00 32.16 226 GLU A CA 1
ATOM 1662 C C . GLU A 1 226 ? -18.831 -0.224 36.829 1.00 32.16 226 GLU A C 1
ATOM 1664 O O . GLU A 1 226 ? -19.150 0.587 35.970 1.00 32.16 226 GLU A O 1
ATOM 1669 N N . ALA A 1 227 ? -19.828 -0.867 37.427 1.00 31.92 227 ALA A N 1
ATOM 1670 C CA . ALA A 1 227 ? -19.882 -1.779 38.559 1.00 31.92 227 ALA A CA 1
ATOM 1671 C C . ALA A 1 227 ? -21.301 -2.413 38.584 1.00 31.92 227 ALA A C 1
ATOM 1673 O O . ALA A 1 227 ? -22.210 -1.923 37.909 1.00 31.92 227 ALA A O 1
ATOM 1674 N N . PRO A 1 228 ? -21.513 -3.505 39.338 1.00 45.31 228 PRO A N 1
ATOM 1675 C CA . PRO A 1 228 ? -22.686 -4.365 39.236 1.00 45.31 228 PRO A CA 1
ATOM 1676 C C . PRO A 1 228 ? -23.880 -3.857 40.062 1.00 45.31 228 PRO A C 1
ATOM 1678 O O . PRO A 1 228 ? -23.728 -3.410 41.196 1.00 45.31 228 PRO A O 1
ATOM 1681 N N . ALA A 1 229 ? -25.091 -4.025 39.529 1.00 32.66 229 ALA A N 1
ATOM 1682 C CA . ALA A 1 229 ? -26.357 -3.945 40.262 1.00 32.66 229 ALA A CA 1
ATOM 16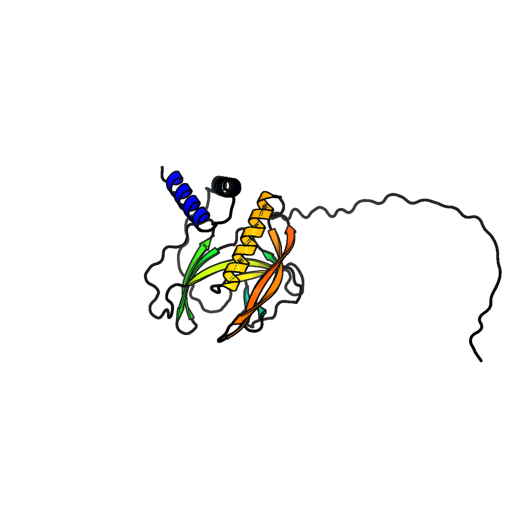83 C C . ALA A 1 229 ? -27.394 -4.811 39.513 1.00 32.66 229 ALA A C 1
ATOM 1685 O O . ALA A 1 229 ? -27.483 -4.729 38.297 1.00 32.66 229 ALA A O 1
ATOM 1686 N N . ALA A 1 230 ? -28.203 -5.678 40.115 1.00 33.25 230 ALA A N 1
ATOM 1687 C CA . ALA A 1 230 ? -28.451 -5.938 41.518 1.00 33.25 230 ALA A CA 1
ATOM 1688 C C . ALA A 1 230 ? -28.913 -7.392 41.697 1.00 33.25 230 ALA A C 1
ATOM 1690 O O . ALA A 1 230 ? -29.648 -7.945 40.878 1.00 33.25 230 ALA A O 1
ATOM 1691 N N . ALA A 1 231 ? -28.501 -7.978 42.817 1.00 31.69 231 ALA A N 1
ATOM 1692 C CA . ALA A 1 231 ? -29.063 -9.196 43.366 1.00 31.69 231 ALA A CA 1
ATOM 1693 C C . ALA A 1 231 ? -30.568 -9.034 43.631 1.00 31.69 231 ALA A C 1
ATOM 1695 O O . ALA A 1 231 ? -31.001 -8.047 44.223 1.00 31.69 231 ALA A O 1
ATOM 1696 N N . THR A 1 232 ? -31.356 -10.042 43.266 1.00 38.00 232 THR A N 1
ATOM 1697 C CA . THR A 1 232 ? -32.675 -10.276 43.863 1.00 38.00 232 THR A CA 1
ATOM 1698 C C . THR A 1 232 ? -32.518 -11.403 44.887 1.00 38.00 232 THR A C 1
ATOM 1700 O O . THR A 1 232 ? -32.169 -12.515 44.492 1.00 38.00 232 THR A O 1
ATOM 1703 N N . PRO A 1 233 ? -32.711 -11.165 46.194 1.00 40.53 233 PRO A N 1
ATOM 1704 C CA . PRO A 1 233 ? -32.855 -12.234 47.175 1.00 40.53 233 PRO A CA 1
ATOM 1705 C C . PRO A 1 233 ? -34.360 -12.553 47.369 1.00 40.53 233 PRO A C 1
ATOM 1707 O O . PRO A 1 233 ? -35.218 -11.922 46.754 1.00 40.53 233 PRO A O 1
ATOM 1710 N N . PRO A 1 234 ? -34.724 -13.530 48.207 1.00 42.41 234 PRO A N 1
ATOM 1711 C CA . PRO A 1 234 ? -34.884 -14.934 47.857 1.00 42.41 234 PRO A CA 1
ATOM 1712 C C . PRO A 1 234 ? -36.361 -15.364 47.956 1.00 42.41 234 PRO A C 1
ATOM 1714 O O . PRO A 1 234 ? -37.143 -14.775 48.696 1.00 42.41 234 PRO A O 1
ATOM 1717 N N . ASN A 1 235 ? -36.749 -16.445 47.280 1.00 35.28 235 ASN A N 1
ATOM 1718 C CA . ASN A 1 235 ? -37.976 -17.158 47.637 1.00 35.28 235 ASN A CA 1
ATOM 1719 C C . ASN A 1 235 ? -37.698 -18.660 47.701 1.00 35.28 235 ASN A C 1
ATOM 1721 O O . ASN A 1 235 ? -37.614 -19.347 46.687 1.00 35.28 235 ASN A O 1
ATOM 1725 N N . ALA A 1 236 ? -37.554 -19.139 48.930 1.00 41.94 236 ALA A N 1
ATOM 1726 C CA . ALA A 1 236 ? -37.879 -20.494 49.347 1.00 41.94 236 ALA A CA 1
ATOM 1727 C C . ALA A 1 236 ? -38.745 -20.347 50.608 1.00 41.94 236 ALA A C 1
ATOM 1729 O O . ALA A 1 236 ? -38.537 -19.411 51.387 1.00 41.94 236 ALA A O 1
ATOM 1730 N N . PRO A 1 237 ? -39.727 -21.235 50.800 1.00 44.62 237 PRO A N 1
ATOM 1731 C CA . PRO A 1 237 ? -39.417 -22.378 51.656 1.00 44.62 237 PRO A CA 1
ATOM 1732 C C . PRO A 1 237 ? -39.886 -23.740 51.109 1.00 44.62 237 PRO A C 1
ATOM 1734 O O . PRO A 1 237 ? -40.938 -23.849 50.483 1.00 44.62 237 PRO A O 1
ATOM 1737 N N . ASP A 1 238 ? -39.036 -24.744 51.368 1.00 37.09 238 ASP A N 1
ATOM 1738 C CA . ASP A 1 238 ? -39.271 -26.139 51.808 1.00 37.09 238 ASP A CA 1
ATOM 1739 C C . ASP A 1 238 ? -40.727 -26.661 51.835 1.00 37.09 238 ASP A C 1
ATOM 1741 O O . ASP A 1 238 ? -41.618 -25.973 52.317 1.00 37.09 238 ASP A O 1
ATOM 1745 N N . ALA A 1 239 ? -41.099 -27.904 51.491 1.00 39.81 239 ALA A N 1
ATOM 1746 C CA . ALA A 1 239 ? -40.454 -29.223 51.314 1.00 39.81 239 ALA A CA 1
ATOM 1747 C C . ALA A 1 239 ? -41.613 -30.256 51.056 1.00 39.81 239 ALA A C 1
ATOM 1749 O O . ALA A 1 239 ? -42.765 -29.823 50.988 1.00 39.81 239 ALA A O 1
ATOM 1750 N N . PRO A 1 240 ? -41.455 -31.608 51.067 1.00 46.50 240 PRO A N 1
ATOM 1751 C CA . PRO A 1 240 ? -40.341 -32.493 50.690 1.00 46.50 240 PRO A CA 1
ATOM 1752 C C . PRO A 1 240 ? -40.727 -33.689 49.758 1.00 46.50 240 PRO A C 1
ATOM 1754 O O . PRO A 1 240 ? -41.885 -34.051 49.593 1.00 46.50 240 PRO A O 1
ATOM 1757 N N . ALA A 1 241 ? -39.672 -34.361 49.267 1.00 34.81 241 ALA A N 1
ATOM 1758 C CA . ALA A 1 241 ? -39.469 -35.813 49.065 1.00 34.81 241 ALA A CA 1
ATOM 1759 C C . ALA A 1 241 ? -40.461 -36.688 48.259 1.00 34.81 241 ALA A C 1
ATOM 1761 O O . ALA A 1 241 ? -41.564 -36.976 48.701 1.00 34.81 241 ALA A O 1
ATOM 1762 N N . ALA A 1 242 ? -39.946 -37.336 47.200 1.00 37.12 242 ALA A N 1
ATOM 1763 C CA . ALA A 1 242 ? -39.708 -38.796 47.131 1.00 37.12 242 ALA A CA 1
ATOM 1764 C C . ALA A 1 242 ? -39.482 -39.266 45.676 1.00 37.12 242 ALA A C 1
ATOM 1766 O O . ALA A 1 242 ? -40.1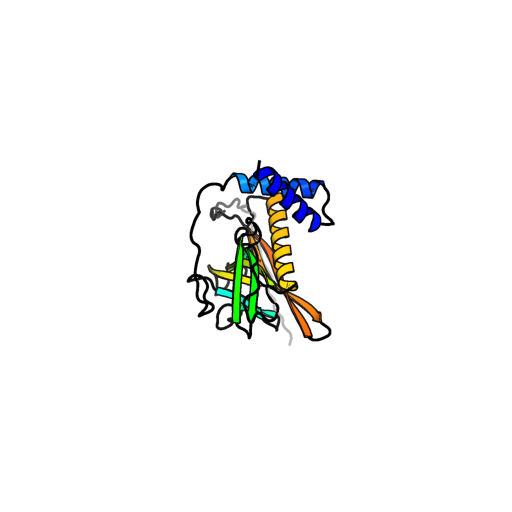18 -38.767 44.755 1.00 37.12 242 ALA A O 1
ATOM 1767 N N . GLY A 1 243 ? -38.654 -40.303 45.472 1.00 39.25 243 GLY A N 1
ATOM 1768 C CA . GLY A 1 243 ? -38.861 -41.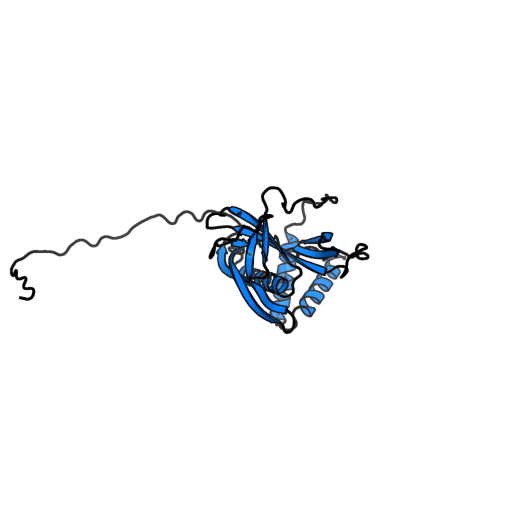212 44.330 1.00 39.25 243 GLY A CA 1
ATOM 1769 C C . GLY A 1 243 ? -37.661 -41.556 43.450 1.00 39.25 243 GLY A C 1
ATOM 1770 O O . GLY A 1 243 ? -37.630 -41.261 42.264 1.00 39.25 243 GLY A O 1
ATOM 1771 N N . ARG A 1 244 ? -36.713 -42.304 44.010 1.00 43.81 244 ARG A N 1
ATOM 1772 C CA . ARG A 1 244 ? -35.743 -43.152 43.296 1.00 43.81 244 ARG A CA 1
ATOM 1773 C C . ARG A 1 244 ? -36.438 -44.100 42.297 1.00 43.81 244 ARG A C 1
ATOM 1775 O O . ARG A 1 244 ? -37.297 -44.861 42.734 1.00 43.81 244 ARG A O 1
ATOM 1782 N N . ARG A 1 245 ? -35.954 -44.207 41.047 1.00 51.81 245 ARG A N 1
ATOM 1783 C CA . ARG A 1 245 ? -35.734 -45.500 40.342 1.00 51.81 245 ARG A CA 1
ATOM 1784 C C . ARG A 1 245 ? -34.985 -45.342 39.011 1.00 51.81 245 ARG A C 1
ATOM 1786 O O . ARG A 1 245 ? -35.510 -44.830 38.033 1.00 51.81 245 ARG A O 1
ATOM 1793 N N . ARG A 1 246 ? -33.769 -45.899 38.983 1.00 49.12 246 ARG A N 1
ATOM 1794 C CA . ARG A 1 246 ? -33.119 -46.412 37.770 1.00 49.12 246 ARG A CA 1
ATOM 1795 C C . ARG A 1 246 ? -33.903 -47.627 37.263 1.00 49.12 246 ARG A C 1
ATOM 1797 O O . ARG A 1 246 ? -34.286 -48.471 38.078 1.00 49.12 246 ARG A O 1
ATOM 1804 N N . ARG A 1 247 ? -34.009 -47.784 35.944 1.00 40.88 247 ARG A N 1
ATOM 1805 C CA . ARG A 1 247 ? -33.871 -49.098 35.305 1.00 40.88 247 ARG A CA 1
ATOM 1806 C C . ARG A 1 247 ? -33.385 -48.927 33.864 1.00 40.88 247 ARG A C 1
ATOM 1808 O O . ARG A 1 247 ? -34.067 -48.314 33.052 1.00 40.88 247 ARG A O 1
ATOM 1815 N N . ALA A 1 248 ? -32.182 -49.433 33.610 1.00 42.69 248 ALA A N 1
ATOM 1816 C CA . ALA A 1 248 ? -31.713 -49.792 32.281 1.00 42.69 248 ALA A CA 1
ATOM 1817 C C . ALA A 1 248 ? -32.226 -51.201 31.938 1.00 42.69 248 ALA A C 1
ATOM 1819 O O . ALA A 1 248 ? -32.721 -51.915 32.812 1.00 42.69 248 ALA A O 1
ATOM 1820 N N . ALA A 1 249 ? -32.121 -51.537 30.658 1.00 35.81 249 ALA A N 1
ATOM 1821 C CA . ALA A 1 249 ? -32.441 -52.818 30.050 1.00 35.81 249 ALA A CA 1
ATOM 1822 C C . ALA A 1 249 ? -31.717 -54.030 30.680 1.00 35.81 249 ALA A C 1
ATOM 1824 O O . ALA A 1 249 ? -30.660 -53.863 31.289 1.00 35.81 249 ALA A O 1
ATOM 1825 N N . ALA A 1 250 ? -32.288 -55.207 30.380 1.00 37.28 250 ALA A N 1
ATOM 1826 C CA . ALA A 1 250 ? -31.848 -56.585 30.647 1.00 37.28 250 ALA A CA 1
ATOM 1827 C C . ALA A 1 250 ? -32.043 -57.112 32.079 1.00 37.28 250 ALA A C 1
ATOM 1829 O O . ALA A 1 250 ? -31.430 -56.584 33.031 1.00 37.28 250 ALA A O 1
#

Foldseek 3Di:
DVVVVVLVVVLVVVCVVCVDDDPVVSVVVSVVLVVVVPPPPDDDDDDDDDDDDDAQDDPPQAWAWDADQVGFIAIGPVRHTDDAPWKKKWDLFFKKKEKWFDAPRDTQDTDIDTPSDDYDDDDWFGPRRPPGIAIKIKTKIATCDDPRHRGIYIYMDRDPLAVVQVVVVNVVLVVVCVVPVQFSIFIWGWGWDWDQDPPSGIGIGIHTHGDDTGGPDPPVPPPPDDDDDDDDDDDDDDDDDDDDDDDDDD

pLDDT: mean 72.58, std 25.57, range [26.31, 98.38]

Solvent-accessible surface area (backbone atoms only — not comparable to full-atom values): 15295 Å² total; per-residue (Å²): 123,67,68,64,56,54,54,51,52,52,52,48,54,52,51,69,74,41,87,80,63,56,71,71,57,53,53,50,53,53,53,50,56,58,55,65,62,69,77,66,86,72,88,86,83,88,86,86,86,88,79,84,92,73,72,74,62,51,70,94,74,31,32,43,40,47,67,52,83,89,49,51,47,25,30,45,83,84,51,47,68,60,67,84,88,34,36,28,39,39,48,78,84,44,38,28,33,31,34,37,20,44,28,99,92,40,81,68,44,76,46,78,34,48,67,92,46,76,77,65,87,81,74,84,55,54,89,70,31,80,74,32,67,38,60,31,38,32,35,34,34,30,29,72,38,70,96,56,47,71,44,34,31,36,38,67,33,66,47,71,48,40,45,49,36,56,48,52,49,52,52,50,36,53,56,37,37,75,75,40,70,70,33,44,28,40,29,23,33,85,46,65,47,72,48,83,40,96,89,72,42,70,43,56,27,56,33,72,47,72,78,48,65,37,49,86,63,85,69,70,71,71,73,92,76,81,82,92,83,77,89,82,84,86,90,80,82,88,87,84,90,86,83,91,78,90,80,79,85,135